Protein AF-A0A963ISF1-F1 (afdb_monomer_lite)

Structure (mmCIF, N/CA/C/O backbone):
data_AF-A0A963ISF1-F1
#
_entry.id   AF-A0A963ISF1-F1
#
loop_
_atom_site.group_PDB
_atom_site.id
_atom_site.type_symbol
_atom_site.label_atom_id
_atom_site.label_alt_id
_atom_site.label_comp_id
_atom_site.label_asym_id
_atom_site.label_entity_id
_atom_site.label_seq_id
_atom_site.pdbx_PDB_ins_code
_atom_site.Cartn_x
_atom_site.Cartn_y
_atom_site.Cartn_z
_atom_site.occupancy
_atom_site.B_iso_or_equiv
_atom_site.auth_seq_id
_atom_site.auth_comp_id
_atom_site.auth_asym_id
_atom_site.auth_atom_id
_atom_site.pdbx_PDB_model_num
ATOM 1 N N . MET A 1 1 ? -34.996 38.215 -8.933 1.00 37.19 1 MET A N 1
ATOM 2 C CA . MET A 1 1 ? -33.814 38.223 -8.050 1.00 37.19 1 MET A CA 1
ATOM 3 C C . MET A 1 1 ? -33.917 36.974 -7.181 1.00 37.19 1 MET A C 1
ATOM 5 O O . MET A 1 1 ? -34.680 36.970 -6.227 1.00 37.19 1 MET A O 1
ATOM 9 N N . HIS A 1 2 ? -33.309 35.867 -7.616 1.00 36.94 2 HIS A N 1
ATOM 10 C CA . HIS A 1 2 ? -33.290 34.616 -6.850 1.00 36.94 2 HIS A CA 1
ATOM 11 C C . HIS A 1 2 ? -32.089 34.649 -5.898 1.00 36.94 2 HIS A C 1
ATOM 13 O O . HIS A 1 2 ? -31.002 34.996 -6.357 1.00 36.94 2 HIS A O 1
ATOM 19 N N . PRO A 1 3 ? -32.256 34.336 -4.603 1.00 46.25 3 PRO A N 1
ATOM 20 C CA . PRO A 1 3 ? -31.122 34.223 -3.702 1.00 46.25 3 PRO A CA 1
ATOM 21 C C . PRO A 1 3 ? -30.369 32.921 -3.996 1.00 46.25 3 PRO A C 1
ATOM 23 O O . PRO A 1 3 ? -30.948 31.833 -3.951 1.00 46.25 3 PRO A O 1
ATOM 26 N N . ASP A 1 4 ? -29.081 33.060 -4.305 1.00 43.72 4 ASP A N 1
ATOM 27 C CA . ASP A 1 4 ? -28.124 31.964 -4.415 1.00 43.72 4 ASP A CA 1
ATOM 28 C C . ASP A 1 4 ? -28.064 31.202 -3.091 1.00 43.72 4 ASP A C 1
ATOM 30 O O . ASP A 1 4 ? -27.688 31.731 -2.042 1.00 43.72 4 ASP A O 1
ATOM 34 N N . ARG A 1 5 ? -28.456 29.930 -3.135 1.00 44.50 5 ARG A N 1
ATOM 35 C CA . ARG A 1 5 ? -28.381 29.017 -2.000 1.00 44.50 5 ARG A CA 1
ATOM 36 C C . ARG A 1 5 ? -26.968 28.439 -1.969 1.00 44.50 5 ARG A C 1
ATOM 38 O O . ARG A 1 5 ? -26.734 27.342 -2.464 1.00 44.50 5 ARG A O 1
ATOM 45 N N . GLN A 1 6 ? -26.021 29.196 -1.420 1.00 46.28 6 GLN A N 1
ATOM 46 C CA . GLN A 1 6 ? -24.685 28.686 -1.115 1.00 46.28 6 GLN A CA 1
ATOM 47 C C . GLN A 1 6 ? -24.820 27.523 -0.120 1.00 46.28 6 GLN A C 1
ATOM 49 O O . GLN A 1 6 ? -25.110 27.722 1.060 1.00 46.28 6 GLN A O 1
ATOM 54 N N . GLN A 1 7 ? -24.669 26.290 -0.609 1.00 47.78 7 GLN A N 1
ATOM 55 C CA . GLN A 1 7 ? -24.521 25.110 0.237 1.00 47.78 7 GLN A CA 1
ATOM 56 C C . GLN A 1 7 ? -23.165 25.206 0.940 1.00 47.78 7 GLN A C 1
ATOM 58 O O . GLN A 1 7 ? -22.125 24.913 0.358 1.00 47.78 7 GLN A O 1
ATOM 63 N N . LEU A 1 8 ? -23.182 25.649 2.196 1.00 50.72 8 LEU A N 1
ATOM 64 C CA . LEU A 1 8 ? -22.061 25.494 3.114 1.00 50.72 8 LEU A CA 1
ATOM 65 C C . LEU A 1 8 ? -21.817 23.991 3.294 1.00 50.72 8 LEU A C 1
ATOM 67 O O . LEU A 1 8 ? -22.597 23.308 3.958 1.00 50.72 8 LEU A O 1
ATOM 71 N N . ALA A 1 9 ? -20.763 23.468 2.669 1.00 52.59 9 ALA A N 1
ATOM 72 C CA . ALA A 1 9 ? -20.275 22.130 2.962 1.00 52.59 9 ALA A CA 1
ATOM 73 C C . ALA A 1 9 ? -19.751 22.137 4.403 1.00 52.59 9 ALA A C 1
ATOM 75 O O . ALA A 1 9 ? -18.701 22.708 4.692 1.00 52.59 9 ALA A O 1
ATOM 76 N N . VAL A 1 10 ? -20.523 21.562 5.325 1.00 63.78 10 VAL A N 1
ATOM 77 C CA . VAL A 1 10 ? -20.076 21.330 6.699 1.00 63.78 10 VAL A CA 1
ATOM 78 C C . VAL A 1 10 ? -18.973 20.279 6.628 1.00 63.78 10 VAL A C 1
ATOM 80 O O . VAL A 1 10 ? -19.234 19.133 6.267 1.00 63.78 10 VAL A O 1
ATOM 83 N N . PHE A 1 11 ? -17.737 20.686 6.908 1.00 71.94 11 PHE A N 1
ATOM 84 C CA . PHE A 1 11 ? -16.619 19.762 7.033 1.00 71.94 11 PHE A CA 1
ATOM 85 C C . PHE A 1 11 ? -16.787 18.973 8.336 1.00 71.94 11 PHE A C 1
ATOM 87 O O . PHE A 1 11 ? -16.847 19.561 9.413 1.00 71.94 11 PHE A O 1
ATOM 94 N N . ASP A 1 12 ? -16.930 17.656 8.216 1.00 80.50 12 ASP A N 1
ATOM 95 C CA . ASP A 1 12 ? -17.011 16.722 9.339 1.00 80.50 12 ASP A CA 1
ATOM 96 C C . ASP A 1 12 ? -15.603 16.176 9.601 1.00 80.50 12 ASP A C 1
ATOM 98 O O . ASP A 1 12 ? -15.096 15.372 8.818 1.00 80.50 12 ASP A O 1
ATOM 102 N N . ASP A 1 13 ? -14.964 16.669 10.662 1.00 84.94 13 ASP A N 1
ATOM 103 C CA . ASP A 1 13 ? -13.578 16.370 11.043 1.00 84.94 13 ASP A CA 1
ATOM 104 C C . ASP A 1 13 ? -13.430 15.075 11.854 1.00 84.94 13 ASP A C 1
ATOM 106 O O . ASP A 1 13 ? -12.315 14.662 12.176 1.00 84.94 13 ASP A O 1
ATOM 110 N N . ARG A 1 14 ? -14.547 14.411 12.168 1.00 93.00 14 ARG A N 1
ATOM 111 C CA . ARG A 1 14 ? -14.537 13.167 12.934 1.00 93.00 14 ARG A CA 1
ATOM 112 C C . ARG A 1 14 ? -13.821 12.048 12.167 1.00 93.00 14 ARG A C 1
ATOM 114 O O . ARG A 1 14 ? -13.993 11.936 10.945 1.00 93.00 14 ARG A O 1
ATOM 121 N N . PRO A 1 15 ? -13.110 11.146 12.870 1.00 95.62 15 PRO A N 1
ATOM 122 C CA . PRO A 1 15 ? -12.575 9.925 12.279 1.00 95.62 15 PRO A CA 1
ATOM 123 C C . PRO A 1 15 ? -13.643 9.149 11.501 1.00 95.62 15 PRO A C 1
ATOM 125 O O . PRO A 1 15 ? -14.818 9.114 11.885 1.00 95.62 15 PRO A O 1
ATOM 128 N N . PHE A 1 16 ? -13.246 8.489 10.411 1.00 97.81 16 PHE A N 1
ATOM 129 C CA . PHE A 1 16 ? -14.188 7.790 9.532 1.00 97.81 16 PHE A CA 1
ATOM 130 C C . PHE A 1 16 ? -15.024 6.739 10.279 1.00 97.81 16 PHE A C 1
ATOM 132 O O . PHE A 1 16 ? -16.225 6.625 10.034 1.00 97.81 16 PHE A O 1
ATOM 139 N N . PHE A 1 17 ? -14.431 6.046 11.258 1.00 98.31 17 PHE A N 1
ATOM 140 C CA . PHE A 1 17 ? -15.155 5.144 12.155 1.00 98.31 17 PHE A CA 1
ATOM 141 C C . PHE A 1 17 ? -16.332 5.830 12.865 1.00 98.31 17 PHE A C 1
ATOM 143 O O . PHE A 1 17 ? -17.445 5.309 12.846 1.00 98.31 17 PHE A O 1
ATOM 150 N N . GLU A 1 18 ? -16.123 7.007 13.459 1.00 97.75 18 GLU A N 1
ATOM 151 C CA . GLU A 1 18 ? -17.177 7.731 14.179 1.00 97.75 18 GLU A CA 1
ATOM 152 C C . GLU A 1 18 ? -18.289 8.202 13.240 1.00 97.75 18 GLU A C 1
ATOM 154 O O . GLU A 1 18 ? -19.475 8.171 13.585 1.00 97.75 18 GLU A O 1
ATOM 159 N N . ARG A 1 19 ? -17.917 8.610 12.023 1.00 98.25 19 ARG A N 1
ATOM 160 C CA . ARG A 1 19 ? -18.868 8.984 10.972 1.00 98.25 19 ARG A CA 1
ATOM 161 C C . ARG A 1 19 ? -19.716 7.785 10.548 1.00 98.25 19 ARG A C 1
ATOM 163 O O . ARG A 1 19 ? -20.939 7.915 10.484 1.00 98.25 19 ARG A O 1
ATOM 170 N N . ALA A 1 20 ? -19.095 6.625 10.329 1.00 98.38 20 ALA A N 1
ATOM 171 C CA . ALA A 1 20 ? -19.774 5.380 9.969 1.00 98.38 20 ALA A CA 1
ATOM 172 C C . ALA A 1 20 ? -20.678 4.867 11.100 1.00 98.38 20 ALA A C 1
ATOM 174 O O . ALA A 1 20 ? -21.823 4.495 10.852 1.00 98.38 20 ALA A O 1
ATOM 175 N N . LEU A 1 21 ? -20.211 4.922 12.352 1.00 98.25 21 LEU A N 1
ATOM 176 C CA . LEU A 1 21 ? -20.988 4.552 13.536 1.00 98.25 21 LEU A CA 1
ATOM 177 C C . LEU A 1 21 ? -22.232 5.441 13.683 1.00 98.25 21 LEU A C 1
ATOM 179 O O . LEU A 1 21 ? -23.346 4.938 13.829 1.00 98.25 21 LEU A O 1
ATOM 183 N N . ALA A 1 22 ? -22.062 6.764 13.585 1.00 97.94 22 ALA A N 1
ATOM 184 C CA . ALA A 1 22 ? -23.168 7.715 13.669 1.00 97.94 22 ALA A CA 1
ATOM 185 C C . ALA A 1 22 ? -24.162 7.552 12.509 1.00 97.94 22 ALA A C 1
ATOM 187 O O . ALA A 1 22 ? -25.372 7.645 12.718 1.00 97.94 22 ALA A O 1
ATOM 188 N N . PHE A 1 23 ? -23.668 7.305 11.292 1.00 98.38 23 PHE A N 1
ATOM 189 C CA . PHE A 1 23 ? -24.509 7.010 10.134 1.00 98.38 23 PHE A CA 1
ATOM 190 C C . PHE A 1 23 ? -25.304 5.716 10.344 1.00 98.38 23 PHE A C 1
ATOM 192 O O . PHE A 1 23 ? -26.520 5.710 10.159 1.00 98.38 23 PHE A O 1
ATOM 199 N N . GLY A 1 24 ? -24.640 4.644 10.780 1.00 98.38 24 GLY A N 1
ATOM 200 C CA . GLY A 1 24 ? -25.260 3.344 11.006 1.00 98.38 24 GLY A CA 1
ATOM 201 C C . GLY A 1 24 ? -26.344 3.376 12.081 1.00 98.38 24 GLY A C 1
ATOM 202 O O . GLY A 1 24 ? -27.411 2.802 11.876 1.00 98.38 24 GLY A O 1
ATOM 203 N N . ALA A 1 25 ? -26.115 4.103 13.178 1.00 98.12 25 ALA A N 1
ATOM 204 C CA . ALA A 1 25 ? -27.109 4.293 14.232 1.00 98.12 25 ALA A CA 1
ATOM 205 C C . ALA A 1 25 ? -2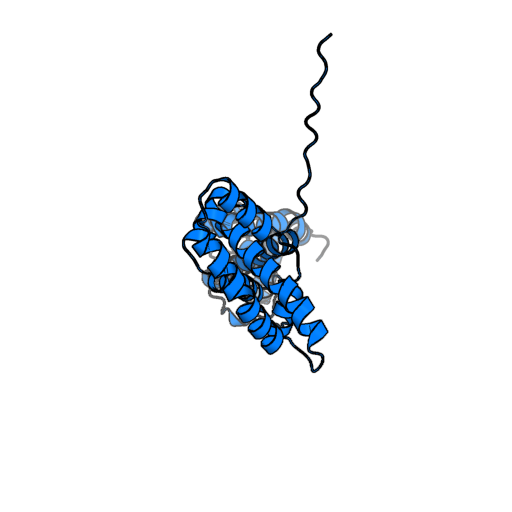8.328 5.096 13.741 1.00 98.12 25 ALA A C 1
ATOM 207 O O . ALA A 1 25 ? -29.468 4.683 13.935 1.00 98.12 25 ALA A O 1
ATOM 208 N N . ARG A 1 26 ? -28.104 6.225 13.050 1.00 97.94 26 ARG A N 1
ATOM 209 C CA . ARG A 1 26 ? -29.190 7.092 12.548 1.00 97.94 26 ARG A CA 1
ATOM 210 C C . ARG A 1 26 ? -30.077 6.409 11.508 1.00 97.94 26 ARG A C 1
ATOM 212 O O . ARG A 1 26 ? -31.265 6.702 11.455 1.00 97.94 26 ARG A O 1
ATOM 219 N N . ASN A 1 27 ? -29.502 5.535 10.684 1.00 98.12 27 ASN A N 1
ATOM 220 C CA . ASN A 1 27 ? -30.218 4.839 9.613 1.00 98.12 27 ASN A CA 1
ATOM 221 C C . ASN A 1 27 ? -30.712 3.439 10.023 1.00 98.12 27 ASN A C 1
ATOM 223 O O . ASN A 1 27 ? -31.211 2.705 9.176 1.00 98.12 27 ASN A O 1
ATOM 227 N N . GLY A 1 28 ? -30.566 3.044 11.295 1.00 97.62 28 GLY A N 1
ATOM 228 C CA . GLY A 1 28 ? -31.030 1.740 11.787 1.00 97.62 28 GLY A CA 1
ATOM 229 C C . GLY A 1 28 ? -30.258 0.533 11.238 1.00 97.62 28 GLY A C 1
ATOM 230 O O . GLY A 1 28 ? -30.753 -0.588 11.298 1.00 97.62 28 GLY A O 1
ATOM 231 N N . ILE A 1 29 ? -29.053 0.744 10.699 1.00 98.50 29 ILE A N 1
ATOM 232 C CA . ILE A 1 29 ? -28.164 -0.335 10.234 1.00 98.50 29 ILE A CA 1
ATOM 233 C C . ILE A 1 29 ? -27.518 -1.037 11.435 1.00 98.50 29 ILE A C 1
ATOM 235 O O . ILE A 1 29 ? -27.331 -2.253 11.422 1.00 98.50 29 ILE A O 1
ATOM 239 N N . LEU A 1 30 ? -27.180 -0.266 12.473 1.00 98.38 30 LEU A N 1
ATOM 240 C CA . LEU A 1 30 ? -26.609 -0.765 13.721 1.00 98.38 30 LEU A CA 1
ATOM 241 C C . LEU A 1 30 ? -27.688 -0.768 14.804 1.00 98.38 30 LEU A C 1
ATOM 243 O O . LEU A 1 30 ? -28.235 0.286 15.126 1.00 98.38 30 LEU A O 1
ATOM 247 N N . SER A 1 31 ? -27.977 -1.944 15.364 1.00 98.00 31 SER A N 1
ATOM 248 C CA . SER A 1 31 ? -28.869 -2.067 16.519 1.00 98.00 31 SER A CA 1
ATOM 249 C C . SER A 1 31 ? -28.197 -1.565 17.802 1.00 98.00 31 SER A C 1
ATOM 251 O O . SER A 1 31 ? -26.971 -1.415 17.861 1.00 98.00 31 SER A O 1
ATOM 253 N N . GLU A 1 32 ? -28.986 -1.340 18.854 1.00 97.44 32 GLU A N 1
ATOM 254 C CA . GLU A 1 32 ? -28.459 -0.951 20.167 1.00 97.44 32 GLU A CA 1
ATOM 255 C C . GLU A 1 32 ? -27.504 -2.012 20.731 1.00 97.44 32 GLU A C 1
ATOM 257 O O . GLU A 1 32 ? -26.436 -1.673 21.239 1.00 97.44 32 GLU A O 1
ATOM 262 N N . GLU A 1 33 ? -27.818 -3.299 20.553 1.00 97.56 33 GLU A N 1
ATOM 263 C CA . GLU A 1 33 ? -26.956 -4.412 20.966 1.00 97.56 33 GLU A CA 1
ATOM 264 C C . GLU A 1 33 ? -25.623 -4.391 20.214 1.00 97.56 33 GLU A C 1
ATOM 266 O O . GLU A 1 33 ? -24.564 -4.658 20.788 1.00 97.56 33 GLU A O 1
ATOM 271 N N . ARG A 1 34 ? -25.649 -4.035 18.923 1.00 97.56 34 ARG A N 1
ATOM 272 C CA . ARG A 1 34 ? -24.430 -3.914 18.122 1.00 97.56 34 ARG A CA 1
ATOM 273 C C . ARG A 1 34 ? -23.552 -2.776 18.636 1.00 97.56 34 ARG A C 1
ATOM 275 O O . ARG A 1 34 ? -22.353 -2.983 18.822 1.00 97.56 34 ARG A O 1
ATOM 282 N N . ILE A 1 35 ? -24.136 -1.613 18.918 1.00 98.00 35 ILE A N 1
ATOM 283 C CA . ILE A 1 35 ? -23.417 -0.458 19.477 1.00 98.00 35 ILE A CA 1
ATOM 284 C C . ILE A 1 35 ? -22.837 -0.795 20.859 1.00 98.00 35 ILE A C 1
ATOM 286 O O . ILE A 1 35 ? -21.669 -0.497 21.116 1.00 98.00 35 ILE A O 1
ATOM 290 N N . ALA A 1 36 ? -23.602 -1.476 21.716 1.00 97.88 36 ALA A N 1
ATOM 291 C CA . ALA A 1 36 ? -23.129 -1.941 23.018 1.00 97.88 36 ALA A CA 1
ATOM 292 C C . ALA A 1 36 ? -21.927 -2.891 22.885 1.00 97.88 36 ALA A C 1
ATOM 294 O O . ALA A 1 36 ? -20.920 -2.703 23.565 1.00 97.88 36 ALA A O 1
ATOM 295 N N . SER A 1 37 ? -21.970 -3.840 21.942 1.00 97.62 37 SER A N 1
ATOM 296 C CA . SER A 1 37 ? -20.844 -4.757 21.708 1.00 97.62 37 SER A CA 1
ATOM 297 C C . SER A 1 37 ? -19.559 -4.034 21.278 1.00 97.62 37 SER A C 1
ATOM 299 O O . SER A 1 37 ? -18.465 -4.406 21.697 1.00 97.62 37 SER A O 1
ATOM 301 N N . ILE A 1 38 ? -19.677 -2.958 20.489 1.00 97.25 38 ILE A N 1
ATOM 302 C CA . ILE A 1 38 ? -18.535 -2.122 20.092 1.00 97.25 38 ILE A CA 1
ATOM 303 C C . ILE A 1 38 ? -17.952 -1.407 21.321 1.00 97.25 38 ILE A C 1
ATOM 305 O O . ILE A 1 38 ? -16.732 -1.375 21.493 1.00 97.25 38 ILE A O 1
ATOM 309 N N . ALA A 1 39 ? -18.809 -0.873 22.197 1.00 96.75 39 ALA A N 1
ATOM 310 C CA . ALA A 1 39 ? -18.384 -0.207 23.427 1.00 96.75 39 ALA A CA 1
ATOM 311 C C . ALA A 1 39 ? -17.678 -1.165 24.408 1.00 96.75 39 ALA A C 1
ATOM 313 O O . ALA A 1 39 ? -16.709 -0.768 25.054 1.00 96.75 39 ALA A O 1
ATOM 314 N N . GLU A 1 40 ? -18.110 -2.427 24.489 1.00 96.94 40 GLU A N 1
ATOM 315 C CA . GLU A 1 40 ? -17.465 -3.461 25.313 1.00 96.94 40 GLU A CA 1
ATOM 316 C C . GLU A 1 40 ? -16.107 -3.924 24.762 1.00 96.94 40 GLU A C 1
ATOM 318 O O . GLU A 1 40 ? -15.209 -4.294 25.524 1.00 96.94 40 GLU A O 1
ATOM 323 N N . ASP A 1 41 ? -15.939 -3.915 23.440 1.00 96.81 41 ASP A N 1
ATOM 324 C CA . ASP A 1 41 ? -14.696 -4.319 22.782 1.00 96.81 41 ASP A CA 1
ATOM 325 C C . ASP A 1 41 ? -13.618 -3.229 22.814 1.00 96.81 41 ASP A C 1
ATOM 327 O O . ASP A 1 41 ? -12.426 -3.550 22.849 1.00 96.81 41 ASP A O 1
ATOM 331 N N . GLY A 1 42 ? -14.017 -1.954 22.858 1.00 95.25 42 GLY A N 1
ATOM 332 C CA . GLY A 1 42 ? -13.112 -0.801 22.902 1.00 95.25 42 GLY A CA 1
ATOM 333 C C . GLY A 1 42 ? -12.000 -0.927 23.953 1.00 95.25 42 GLY A C 1
ATOM 334 O O . GLY A 1 42 ? -10.822 -0.945 23.583 1.00 95.25 42 GLY A O 1
ATOM 335 N N . PRO A 1 43 ? -12.333 -1.094 25.250 1.00 96.44 43 PRO A N 1
ATOM 336 C CA . PRO A 1 43 ? -11.339 -1.243 26.310 1.00 96.44 43 PRO A CA 1
ATOM 337 C C . PRO A 1 43 ? -10.398 -2.437 26.110 1.00 96.44 43 PRO A C 1
ATOM 339 O O . PRO A 1 43 ? -9.203 -2.322 26.380 1.00 96.44 43 PRO A O 1
ATOM 342 N N . LYS A 1 44 ? -10.902 -3.572 25.600 1.00 96.44 44 LYS A N 1
ATOM 343 C CA . LYS A 1 44 ? -10.079 -4.769 25.347 1.00 96.44 44 LYS A CA 1
ATOM 344 C C . LYS A 1 44 ? -9.007 -4.474 24.302 1.00 96.44 44 LYS A C 1
ATOM 346 O O . LYS A 1 44 ? -7.836 -4.779 24.514 1.00 96.44 44 LYS A O 1
ATOM 351 N N . GLY A 1 45 ? -9.402 -3.847 23.195 1.00 96.19 45 GLY A N 1
ATOM 352 C CA . GLY A 1 45 ? -8.477 -3.480 22.127 1.00 96.19 45 GLY A CA 1
ATOM 353 C C . GLY A 1 45 ? -7.463 -2.421 22.567 1.00 96.19 45 GLY A C 1
ATOM 354 O O . GLY A 1 45 ? -6.284 -2.532 22.239 1.00 96.19 45 GLY A O 1
ATOM 355 N N . MET A 1 46 ? -7.883 -1.444 23.378 1.00 97.38 46 MET A N 1
ATOM 356 C CA . MET A 1 46 ? -6.976 -0.444 23.955 1.00 97.38 46 MET A CA 1
ATOM 357 C C . MET A 1 46 ? -5.899 -1.086 24.837 1.00 97.38 46 MET A C 1
ATOM 359 O O . MET A 1 46 ? -4.728 -0.740 24.709 1.00 97.38 46 MET A O 1
ATOM 363 N N . VAL A 1 47 ? -6.263 -2.048 25.692 1.00 95.81 47 VAL A N 1
ATOM 364 C CA . VAL A 1 47 ? -5.288 -2.771 26.527 1.00 95.81 47 VAL A CA 1
ATOM 365 C C . VAL A 1 47 ? -4.313 -3.575 25.665 1.00 95.81 47 VAL A C 1
ATOM 367 O O . VAL A 1 47 ? -3.112 -3.494 25.897 1.00 95.81 47 VAL A O 1
ATOM 370 N N . GLN A 1 48 ? -4.793 -4.278 24.635 1.00 95.88 48 GLN A N 1
ATOM 371 C CA . GLN A 1 48 ? -3.933 -5.045 23.720 1.00 95.88 48 GLN A CA 1
ATOM 372 C C . GLN A 1 48 ? -2.917 -4.155 22.985 1.00 95.88 48 GLN A C 1
ATOM 374 O O . GLN A 1 48 ? -1.742 -4.500 22.875 1.00 95.88 48 GLN A O 1
ATOM 379 N N . ILE A 1 49 ? -3.353 -2.991 22.498 1.00 97.19 49 ILE A N 1
ATOM 380 C CA . ILE A 1 49 ? -2.482 -2.026 21.813 1.00 97.19 49 ILE A CA 1
ATOM 381 C C . ILE A 1 49 ? -1.485 -1.403 22.796 1.00 97.19 49 ILE A C 1
ATOM 383 O O . ILE A 1 49 ? -0.299 -1.292 22.479 1.00 97.19 49 ILE A O 1
ATOM 387 N N . ALA A 1 50 ? -1.942 -1.031 23.994 1.00 96.56 50 ALA A N 1
ATOM 388 C CA . ALA A 1 50 ? -1.085 -0.487 25.041 1.00 96.56 50 ALA A CA 1
ATOM 389 C C . ALA A 1 50 ? -0.049 -1.511 25.522 1.00 96.56 50 ALA A C 1
ATOM 391 O O . ALA A 1 50 ? 1.079 -1.133 25.797 1.00 96.56 50 ALA A O 1
ATOM 392 N N . GLU A 1 51 ? -0.380 -2.798 25.591 1.00 94.56 51 GLU A N 1
ATOM 393 C CA . GLU A 1 51 ? 0.583 -3.855 25.912 1.00 94.56 51 GLU A CA 1
ATOM 394 C C . GLU A 1 51 ? 1.608 -4.043 24.785 1.00 94.56 51 GLU A C 1
ATOM 396 O O . GLU A 1 51 ? 2.803 -4.201 25.038 1.00 94.56 51 GLU A O 1
ATOM 401 N N . TYR A 1 52 ? 1.165 -3.959 23.527 1.00 94.88 52 TYR A N 1
ATOM 402 C CA . TYR A 1 52 ? 2.048 -4.117 22.376 1.00 94.88 52 TYR A CA 1
ATOM 403 C C . TYR A 1 52 ? 3.060 -2.968 22.243 1.00 94.88 52 TYR A C 1
ATOM 405 O O . TYR A 1 52 ? 4.256 -3.225 22.078 1.00 94.88 52 TYR A O 1
ATOM 413 N N . PHE A 1 53 ? 2.620 -1.708 22.320 1.00 93.56 53 PHE A N 1
ATOM 414 C CA . PHE A 1 53 ? 3.483 -0.529 22.126 1.00 93.56 53 PHE A CA 1
ATOM 415 C C . PHE A 1 53 ? 4.020 0.090 23.416 1.00 93.56 53 PHE A C 1
ATOM 417 O O . PHE A 1 53 ? 4.965 0.875 23.362 1.00 93.56 53 PHE A O 1
ATOM 424 N N . GLY A 1 54 ? 3.410 -0.222 24.554 1.00 87.50 54 GLY A N 1
ATOM 425 C CA . GLY A 1 54 ? 3.524 0.592 25.751 1.00 87.50 54 GLY A CA 1
ATOM 426 C C . GLY A 1 54 ? 4.890 0.603 26.412 1.00 87.50 54 GLY A C 1
ATOM 427 O O . GLY A 1 54 ? 5.752 -0.257 26.235 1.00 87.50 54 GLY A O 1
ATOM 428 N N . THR A 1 55 ? 5.036 1.622 27.243 1.00 90.69 55 THR A N 1
ATOM 429 C CA . THR A 1 55 ? 6.149 1.816 28.169 1.00 90.69 55 THR A CA 1
ATOM 430 C C . THR A 1 55 ? 5.706 1.529 29.609 1.00 90.69 55 THR A C 1
ATOM 432 O O . THR A 1 55 ? 4.582 1.100 29.858 1.00 90.69 55 THR A O 1
ATOM 435 N N . GLN A 1 56 ? 6.547 1.845 30.593 1.00 90.62 56 GLN A N 1
ATOM 436 C CA . GLN A 1 56 ? 6.161 1.828 32.010 1.00 90.62 56 GLN A CA 1
ATOM 437 C C . GLN A 1 56 ? 5.045 2.833 32.380 1.00 90.62 56 GLN A C 1
ATOM 439 O O . GLN A 1 56 ? 4.482 2.752 33.471 1.00 90.62 56 GLN A O 1
ATOM 444 N N . TYR A 1 57 ? 4.711 3.790 31.505 1.00 92.06 57 TYR A N 1
ATOM 445 C CA . TYR A 1 57 ? 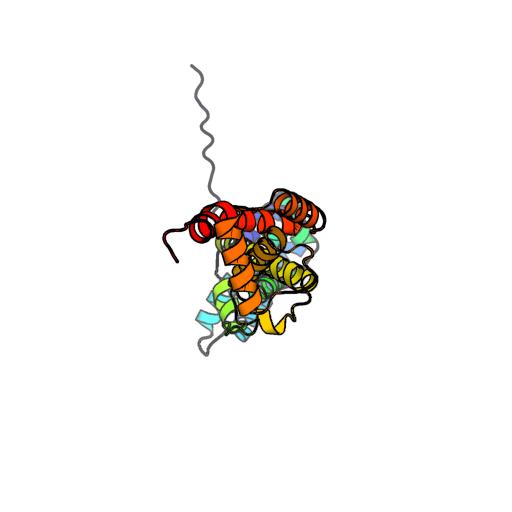3.738 4.847 31.792 1.00 92.06 57 TYR A CA 1
ATOM 446 C C . TYR A 1 57 ? 2.331 4.475 31.307 1.00 92.06 57 TYR A C 1
ATOM 448 O O . TYR A 1 57 ? 1.953 4.751 30.171 1.00 92.06 57 TYR A O 1
ATOM 456 N N . LEU A 1 58 ? 1.523 3.888 32.197 1.00 90.25 58 LEU A N 1
ATOM 457 C CA . LEU A 1 58 ? 0.201 3.346 31.855 1.00 90.25 58 LEU A CA 1
ATOM 458 C C . LEU A 1 58 ? -0.752 4.373 31.222 1.00 90.25 58 LEU A C 1
ATOM 460 O O . LEU A 1 58 ? -1.361 4.088 30.197 1.00 90.25 58 LEU A O 1
ATOM 464 N N . ARG A 1 59 ? -0.899 5.561 31.822 1.00 93.06 59 ARG A N 1
ATOM 465 C CA . ARG A 1 59 ? -1.872 6.555 31.344 1.00 93.06 59 ARG A CA 1
ATOM 466 C C . ARG A 1 59 ? -1.568 7.040 29.915 1.00 93.06 59 ARG A C 1
ATOM 468 O O . ARG A 1 59 ? -2.465 6.912 29.087 1.00 93.06 59 ARG A O 1
ATOM 475 N N . PRO A 1 60 ? -0.344 7.506 29.594 1.00 94.44 60 PRO A N 1
ATOM 476 C CA . PRO A 1 60 ? 0.024 7.831 28.216 1.00 94.44 60 PRO A CA 1
ATOM 477 C C . PRO A 1 60 ? -0.220 6.679 27.235 1.00 94.44 60 PRO A C 1
ATOM 479 O O . PRO A 1 60 ? -0.810 6.901 26.184 1.00 94.44 60 PRO A O 1
ATOM 482 N N . ASN A 1 61 ? 0.147 5.443 27.603 1.00 94.19 61 ASN A N 1
ATOM 483 C CA . ASN A 1 61 ? -0.055 4.288 26.724 1.00 94.19 61 ASN A CA 1
ATOM 484 C C . ASN A 1 61 ? -1.541 4.064 26.391 1.00 94.19 61 ASN A C 1
ATOM 486 O O . ASN A 1 61 ? -1.866 3.716 25.262 1.00 94.19 61 ASN A O 1
ATOM 490 N N . ILE A 1 62 ? -2.443 4.237 27.364 1.00 95.50 62 ILE A N 1
ATOM 491 C CA . ILE A 1 62 ? -3.888 4.044 27.167 1.00 95.50 62 ILE A CA 1
ATOM 492 C C . ILE A 1 62 ? -4.500 5.180 26.340 1.00 95.50 62 ILE A C 1
ATOM 494 O O . ILE A 1 62 ? -5.344 4.914 25.483 1.00 95.50 62 ILE A O 1
ATOM 498 N N . ASP A 1 63 ? -4.080 6.427 26.572 1.00 95.69 63 ASP A N 1
ATOM 499 C CA . ASP A 1 63 ? -4.540 7.576 25.784 1.00 95.69 63 ASP A CA 1
ATOM 500 C C . ASP A 1 63 ? -4.136 7.434 24.309 1.00 95.69 63 ASP A C 1
ATOM 502 O O . ASP A 1 63 ? -4.969 7.623 23.424 1.00 95.69 63 ASP A O 1
ATOM 506 N N . GLU A 1 64 ? -2.902 7.008 24.044 1.00 96.62 64 GLU A N 1
ATOM 507 C CA . GLU A 1 64 ? -2.425 6.755 22.684 1.00 96.62 64 GLU A CA 1
ATOM 508 C C . GLU A 1 64 ? -3.085 5.509 22.073 1.00 96.62 64 GLU A C 1
ATOM 510 O O . GLU A 1 64 ? -3.498 5.520 20.917 1.00 96.62 64 GLU A O 1
ATOM 515 N N . ALA A 1 65 ? -3.283 4.438 22.850 1.00 98.00 65 ALA A N 1
ATOM 516 C CA . ALA A 1 65 ? -3.984 3.245 22.375 1.00 98.00 65 ALA A CA 1
ATOM 517 C C . ALA A 1 65 ? -5.432 3.533 21.947 1.00 98.00 65 ALA A C 1
ATOM 519 O O . ALA A 1 65 ? -5.915 2.921 20.990 1.00 98.00 65 ALA A O 1
ATOM 520 N N . ARG A 1 66 ? -6.113 4.478 22.615 1.00 97.38 66 ARG A N 1
ATOM 521 C CA . ARG A 1 66 ? -7.439 4.973 22.209 1.00 97.38 66 ARG A CA 1
ATOM 522 C C . ARG A 1 66 ? -7.397 5.612 20.823 1.00 97.38 66 ARG A C 1
ATOM 524 O O . ARG A 1 66 ? -8.281 5.361 20.012 1.00 97.38 66 ARG A O 1
ATOM 531 N N . GLU A 1 67 ? -6.387 6.426 20.546 1.00 97.56 67 GLU A N 1
ATOM 532 C CA . GLU A 1 67 ? -6.225 7.064 19.239 1.00 97.56 67 GLU A CA 1
ATOM 533 C C . GLU A 1 67 ? -5.907 6.026 18.156 1.00 97.56 67 GLU A C 1
ATOM 535 O O . GLU A 1 67 ? -6.593 5.943 17.137 1.00 97.56 67 GLU A O 1
ATOM 540 N N . ARG A 1 68 ? -4.938 5.145 18.426 1.00 98.06 68 ARG A N 1
ATOM 541 C CA . ARG A 1 68 ? -4.521 4.084 17.502 1.00 98.06 68 ARG A CA 1
ATOM 542 C C . ARG A 1 68 ? -5.680 3.180 17.098 1.00 98.06 68 ARG A C 1
ATOM 544 O O . ARG A 1 68 ? -5.821 2.883 15.917 1.00 98.06 68 ARG A O 1
ATOM 551 N N . ILE A 1 69 ? -6.516 2.736 18.042 1.00 98.31 69 ILE A N 1
ATOM 552 C CA . ILE A 1 69 ? -7.618 1.825 17.702 1.00 98.31 69 ILE A CA 1
ATOM 553 C C . ILE A 1 69 ? -8.658 2.491 16.799 1.00 98.31 69 ILE A C 1
ATOM 555 O O . ILE A 1 69 ? -9.130 1.865 15.852 1.00 98.31 69 ILE A O 1
ATOM 559 N N . VAL A 1 70 ? -8.971 3.767 17.040 1.00 98.12 70 VAL A N 1
ATOM 560 C CA . VAL A 1 70 ? -9.893 4.536 16.194 1.00 98.12 70 VAL A CA 1
ATOM 561 C C . VAL A 1 70 ? -9.301 4.738 14.800 1.00 98.12 70 VAL A C 1
ATOM 563 O O . VAL A 1 70 ? -10.014 4.553 13.811 1.00 98.12 70 VAL A O 1
ATOM 566 N N . ASN A 1 71 ? -8.005 5.039 14.704 1.00 98.38 71 ASN A N 1
ATOM 567 C CA . ASN A 1 71 ? -7.313 5.215 13.427 1.00 98.38 71 ASN A CA 1
ATOM 568 C C . ASN A 1 71 ? -7.238 3.913 12.624 1.00 98.38 71 ASN A C 1
ATOM 570 O O . ASN A 1 71 ? -7.542 3.919 11.436 1.00 98.38 71 ASN A O 1
ATOM 574 N N . LEU A 1 72 ? -6.913 2.784 13.259 1.00 98.69 72 LEU A N 1
ATOM 575 C CA . LEU A 1 72 ? -6.850 1.477 12.596 1.00 98.69 72 LEU A CA 1
ATOM 576 C C . LEU A 1 72 ? -8.218 1.029 12.067 1.00 98.69 72 LEU A C 1
ATOM 578 O O . LEU A 1 72 ? -8.324 0.567 10.932 1.00 98.69 72 LEU A O 1
ATOM 582 N N . VAL A 1 73 ? -9.275 1.197 12.865 1.00 98.75 73 VAL A N 1
ATOM 583 C CA . VAL A 1 73 ? -10.645 0.884 12.433 1.00 98.75 73 VAL A CA 1
ATOM 584 C C . VAL A 1 73 ? -11.086 1.829 11.315 1.00 98.75 73 VAL A C 1
ATOM 586 O O . VAL A 1 73 ? -11.680 1.373 10.340 1.00 98.75 73 VAL A O 1
ATOM 589 N N . SER A 1 74 ? -10.771 3.124 11.422 1.00 98.62 74 SER A N 1
ATOM 590 C CA . SER A 1 74 ? -11.078 4.117 10.384 1.00 98.62 74 SER A CA 1
ATOM 591 C C . SER A 1 74 ? -10.371 3.795 9.071 1.00 98.62 74 SER A C 1
ATOM 593 O O . SER A 1 74 ? -11.031 3.772 8.038 1.00 98.62 74 SER A O 1
ATOM 595 N N . LEU A 1 75 ? -9.072 3.481 9.122 1.00 98.69 75 LEU A N 1
ATOM 596 C CA . LEU A 1 75 ? -8.273 3.070 7.969 1.00 98.69 75 LEU A CA 1
ATOM 597 C C . LEU A 1 75 ? -8.925 1.886 7.254 1.00 98.69 75 LEU A C 1
ATOM 599 O O . LEU A 1 75 ? -9.224 1.968 6.067 1.00 98.69 75 LEU A O 1
ATOM 603 N N . TYR A 1 76 ? -9.200 0.808 7.989 1.00 98.75 76 TYR A N 1
ATOM 604 C CA . TYR A 1 76 ? -9.778 -0.395 7.400 1.00 98.75 76 TYR A CA 1
ATOM 605 C C . TYR A 1 76 ? -11.159 -0.144 6.792 1.00 98.75 76 TYR A C 1
ATOM 607 O O . TYR A 1 76 ? -11.427 -0.563 5.666 1.00 98.75 76 TYR A O 1
ATOM 615 N N . LEU A 1 77 ? -12.044 0.543 7.520 1.00 98.69 77 LEU A N 1
ATOM 616 C CA . LEU A 1 77 ? -13.391 0.839 7.038 1.00 98.69 77 LEU A CA 1
ATOM 617 C C . LEU A 1 77 ? -13.363 1.728 5.801 1.00 98.69 77 LEU A C 1
ATOM 619 O O . LEU A 1 77 ? -14.087 1.458 4.848 1.00 98.69 77 LEU A O 1
ATOM 623 N N . GLU A 1 78 ? -12.559 2.786 5.804 1.00 98.25 78 GLU A N 1
ATOM 624 C CA . GLU A 1 78 ? -12.541 3.739 4.700 1.00 98.25 78 GLU A CA 1
ATOM 625 C C . GLU A 1 78 ? -11.929 3.122 3.438 1.00 98.25 78 GLU A C 1
ATOM 627 O O . GLU A 1 78 ? -12.488 3.293 2.355 1.00 98.25 78 GLU A O 1
ATOM 632 N N . GLU A 1 79 ? -10.853 2.340 3.568 1.00 98.06 79 GLU A N 1
ATOM 633 C CA . GLU A 1 79 ? -10.247 1.631 2.436 1.00 98.06 79 GLU A CA 1
ATOM 634 C C . GLU A 1 79 ? -11.161 0.540 1.870 1.00 98.06 79 GLU A C 1
ATOM 636 O O . GLU A 1 79 ? -11.390 0.489 0.663 1.00 98.06 79 GLU A O 1
ATOM 641 N N . SER A 1 80 ? -11.743 -0.307 2.725 1.00 97.75 80 SER A N 1
ATOM 642 C CA . SER A 1 80 ? -12.596 -1.417 2.269 1.00 97.75 80 SER A CA 1
ATOM 643 C C . SER A 1 80 ? -13.945 -0.963 1.700 1.00 97.75 80 SER A C 1
ATOM 645 O O . SER A 1 80 ? -14.503 -1.628 0.826 1.00 97.75 80 SER A O 1
ATOM 647 N N . SER A 1 81 ? -14.476 0.173 2.162 1.00 97.94 81 SER A N 1
ATOM 648 C CA . SER A 1 81 ? -15.741 0.735 1.667 1.00 97.94 81 SER A CA 1
ATOM 649 C C . SER A 1 81 ? -15.574 1.703 0.494 1.00 97.94 81 SER A C 1
ATOM 651 O O . SER A 1 81 ? -16.568 2.039 -0.156 1.00 97.94 81 SER A O 1
ATOM 653 N N . GLY A 1 82 ? -14.352 2.172 0.219 1.00 96.50 82 GLY A N 1
ATOM 654 C CA . GLY A 1 82 ? -14.110 3.282 -0.705 1.00 96.50 82 GLY A CA 1
ATOM 655 C C . GLY A 1 82 ? -14.681 4.613 -0.198 1.00 96.50 82 GLY A C 1
ATOM 656 O O . GLY A 1 82 ? -15.142 5.427 -0.995 1.00 96.50 82 GLY A O 1
ATOM 657 N N . GLY A 1 83 ? -14.710 4.815 1.124 1.00 96.38 83 GLY A N 1
ATOM 658 C CA . GLY A 1 83 ? -15.274 6.005 1.772 1.00 96.38 83 GLY A CA 1
ATOM 659 C C . GLY A 1 83 ? -16.806 6.036 1.881 1.00 96.38 83 GLY A C 1
ATOM 660 O O . GLY A 1 83 ? -17.373 7.053 2.286 1.00 96.38 83 GLY A O 1
ATOM 661 N N . ASP A 1 84 ? -17.487 4.942 1.542 1.00 98.31 84 ASP A N 1
ATOM 662 C CA . ASP A 1 84 ? -18.944 4.818 1.600 1.00 98.31 84 ASP A CA 1
ATOM 663 C C . ASP A 1 84 ? -19.420 4.504 3.033 1.00 98.31 84 ASP A C 1
ATOM 665 O O . ASP A 1 84 ? -19.158 3.429 3.580 1.00 98.31 84 ASP A O 1
ATOM 669 N N . LEU A 1 85 ? -20.141 5.449 3.649 1.00 98.44 85 LEU A N 1
ATOM 670 C CA . LEU A 1 85 ? -20.619 5.325 5.031 1.00 98.44 85 LEU A CA 1
ATOM 671 C C . LEU A 1 85 ? -21.654 4.212 5.223 1.00 98.44 85 LEU A C 1
ATOM 673 O O . LEU A 1 85 ? -21.724 3.641 6.312 1.00 98.44 85 LEU A O 1
ATOM 677 N N . GLU A 1 86 ? -22.451 3.895 4.203 1.00 98.50 86 GLU A N 1
ATOM 678 C CA . GLU A 1 86 ? -23.445 2.830 4.295 1.00 98.50 86 GLU A CA 1
ATOM 679 C C . GLU A 1 86 ? -22.756 1.468 4.294 1.00 98.50 86 GLU A C 1
ATOM 681 O O . GLU A 1 86 ? -23.004 0.655 5.187 1.00 98.50 86 GLU A O 1
ATOM 686 N N . LYS A 1 87 ? -21.816 1.248 3.367 1.00 98.69 87 LYS A N 1
ATOM 687 C CA . LYS A 1 87 ? -21.002 0.021 3.344 1.00 98.69 87 LYS A CA 1
ATOM 688 C C . LYS A 1 87 ? -20.165 -0.130 4.609 1.00 98.69 87 LYS A C 1
ATOM 690 O O . LYS A 1 87 ? -20.078 -1.224 5.160 1.00 98.69 87 LYS A O 1
ATOM 695 N N . ALA A 1 88 ? -19.585 0.960 5.109 1.00 98.75 88 ALA A N 1
ATOM 696 C CA . ALA A 1 88 ? -18.832 0.945 6.358 1.00 98.75 88 ALA A CA 1
ATOM 697 C C . ALA A 1 88 ? -19.723 0.591 7.563 1.00 98.75 88 ALA A C 1
ATOM 699 O O . ALA A 1 88 ? -19.332 -0.215 8.407 1.00 98.75 88 ALA A O 1
ATOM 700 N N . ALA A 1 89 ? -20.944 1.132 7.630 1.00 98.75 89 ALA A N 1
ATOM 701 C CA . ALA A 1 89 ? -21.914 0.770 8.662 1.00 98.75 89 ALA A CA 1
ATOM 702 C C . ALA A 1 89 ? -22.365 -0.699 8.554 1.00 98.75 89 ALA A C 1
ATOM 704 O O . ALA A 1 89 ? -22.502 -1.368 9.577 1.00 98.75 89 ALA A O 1
ATOM 705 N N . GLN A 1 90 ? -22.548 -1.223 7.337 1.00 98.69 90 GLN A N 1
ATOM 706 C CA . GLN A 1 90 ? -22.819 -2.648 7.107 1.00 98.69 90 GLN A CA 1
ATOM 707 C C . GLN A 1 90 ? -21.640 -3.519 7.570 1.00 98.69 90 GLN A C 1
ATOM 709 O O . GLN A 1 90 ? -21.848 -4.502 8.274 1.00 98.69 90 GLN A O 1
ATOM 714 N N . SER A 1 91 ? -20.399 -3.109 7.292 1.00 98.50 91 SER A N 1
ATOM 715 C CA . SER A 1 91 ? -19.199 -3.789 7.798 1.00 98.50 91 SER A CA 1
ATOM 716 C C . SER A 1 91 ? -19.168 -3.821 9.330 1.00 98.50 91 SER A C 1
ATOM 718 O O . SER A 1 91 ? -18.949 -4.875 9.923 1.00 98.50 91 SER A O 1
ATOM 720 N N . LEU A 1 92 ? -19.473 -2.700 9.997 1.00 98.56 92 LEU A N 1
ATOM 721 C CA . LEU A 1 92 ? -19.576 -2.633 11.463 1.00 98.56 92 LEU A CA 1
ATOM 722 C C . LEU A 1 92 ? -20.691 -3.523 12.035 1.00 98.56 92 LEU A C 1
ATOM 724 O O . LEU A 1 92 ? -20.559 -4.026 13.155 1.00 98.56 92 LEU A O 1
ATOM 728 N N . ARG A 1 93 ? -21.787 -3.715 11.292 1.00 98.44 93 ARG A N 1
ATOM 729 C CA . ARG A 1 93 ? -22.874 -4.634 11.655 1.00 98.44 93 ARG A CA 1
ATOM 730 C C . ARG A 1 93 ? -22.409 -6.087 11.576 1.00 98.44 93 ARG A C 1
ATOM 732 O O . ARG A 1 93 ? -22.688 -6.852 12.496 1.00 98.44 93 ARG A O 1
ATOM 739 N N . ASP A 1 94 ? -21.690 -6.431 10.510 1.00 98.00 94 ASP A N 1
ATOM 740 C CA . ASP A 1 94 ? -21.383 -7.816 10.143 1.00 98.00 94 ASP A CA 1
ATOM 741 C C . ASP A 1 94 ? -20.057 -8.334 10.751 1.00 98.00 94 ASP A C 1
ATOM 743 O O . ASP A 1 94 ? -19.883 -9.541 10.916 1.00 98.00 94 ASP A O 1
ATOM 747 N N . GLY A 1 95 ? -19.132 -7.446 11.138 1.00 97.19 95 GLY A N 1
ATOM 748 C CA . GLY A 1 95 ? -17.836 -7.780 11.754 1.00 97.19 95 GLY A CA 1
ATOM 749 C C . GLY A 1 95 ? -17.619 -7.130 13.125 1.00 97.19 95 GLY A C 1
ATOM 750 O O . GLY A 1 95 ? -18.318 -6.190 13.487 1.00 97.19 95 GLY A O 1
ATOM 751 N N . THR A 1 96 ? -16.631 -7.586 13.907 1.00 97.56 96 THR A N 1
ATOM 752 C CA . THR A 1 96 ? -16.361 -7.084 15.275 1.00 97.56 96 THR A CA 1
ATOM 753 C C . THR A 1 96 ? -15.472 -5.848 15.297 1.00 97.56 96 THR A C 1
ATOM 755 O O . THR A 1 96 ? -14.639 -5.661 14.415 1.00 97.56 96 THR A O 1
ATOM 758 N N . PHE A 1 97 ? -15.589 -4.997 16.321 1.00 98.19 97 PHE A N 1
ATOM 759 C CA . PHE A 1 97 ? -14.719 -3.819 16.441 1.00 98.19 97 PHE A CA 1
ATOM 760 C C . PHE A 1 97 ? -13.229 -4.210 16.423 1.00 98.19 97 PHE A C 1
ATOM 762 O O . PHE A 1 97 ? -12.421 -3.614 15.710 1.00 98.19 97 PHE A O 1
ATOM 769 N N . LEU A 1 98 ? -12.886 -5.300 17.119 1.00 98.31 98 LEU A N 1
ATOM 770 C CA . LEU A 1 98 ? -11.527 -5.841 17.139 1.00 98.31 98 LEU A CA 1
ATOM 771 C C . LEU A 1 98 ? -11.078 -6.406 15.782 1.00 98.31 98 LEU A C 1
ATOM 773 O O . LEU A 1 98 ? -9.906 -6.255 15.439 1.00 98.31 98 LEU A O 1
ATOM 777 N N . SER A 1 99 ? -11.966 -7.021 14.987 1.00 98.25 99 SER A N 1
ATOM 778 C CA . SER A 1 99 ? -11.591 -7.512 13.652 1.00 98.25 99 SER A CA 1
ATOM 779 C C . SER A 1 99 ? -11.276 -6.370 12.689 1.00 98.25 99 SER A C 1
ATOM 781 O O . SER A 1 99 ? -10.340 -6.493 11.908 1.00 98.25 99 SER A O 1
ATOM 783 N N . HIS A 1 100 ? -11.996 -5.248 12.777 1.00 98.69 100 HIS A N 1
ATOM 784 C CA . HIS A 1 100 ? -11.708 -4.057 11.973 1.00 98.69 100 HIS A CA 1
ATOM 785 C C . HIS A 1 100 ? -10.375 -3.411 12.381 1.00 98.69 100 HIS A C 1
ATOM 787 O O . HIS A 1 100 ? -9.564 -3.087 11.519 1.00 98.69 100 HIS A O 1
ATOM 793 N N . SER A 1 101 ? -10.103 -3.297 13.689 1.00 98.50 101 SER A N 1
ATOM 794 C CA . SER A 1 101 ? -8.808 -2.812 14.196 1.00 98.50 101 SER A CA 1
ATOM 795 C C . SER A 1 101 ? -7.651 -3.694 13.713 1.00 98.50 101 SER A C 1
ATOM 797 O O . SER A 1 101 ? -6.637 -3.204 13.209 1.00 98.50 101 SER A O 1
ATOM 799 N N . ARG A 1 102 ? -7.831 -5.020 13.781 1.00 98.50 102 ARG A N 1
ATOM 800 C CA . ARG A 1 102 ? -6.871 -5.983 13.237 1.00 98.50 102 ARG A CA 1
ATOM 801 C C . ARG A 1 102 ? -6.690 -5.813 11.731 1.00 98.50 102 ARG A C 1
ATOM 803 O O . ARG A 1 102 ? -5.551 -5.816 11.283 1.00 98.50 102 ARG A O 1
ATOM 810 N N . GLY A 1 103 ? -7.774 -5.641 10.976 1.00 98.56 103 GLY A N 1
ATOM 811 C CA . GLY A 1 103 ? -7.729 -5.381 9.537 1.00 98.56 103 GLY A CA 1
ATOM 812 C C . GLY A 1 103 ? -6.849 -4.178 9.205 1.00 98.56 103 GLY A C 1
ATOM 813 O O . GLY A 1 103 ? -5.936 -4.300 8.396 1.00 98.56 103 GLY A O 1
ATOM 814 N N . GLY A 1 104 ? -7.027 -3.060 9.916 1.00 98.62 104 GLY A N 1
ATOM 815 C CA . GLY A 1 104 ? -6.174 -1.881 9.751 1.00 98.62 104 GLY A CA 1
ATOM 816 C C . GLY A 1 104 ? -4.707 -2.170 10.078 1.00 98.62 104 GLY A C 1
ATOM 817 O O . GLY A 1 104 ? -3.810 -1.714 9.376 1.00 98.62 104 GLY A O 1
ATOM 818 N N . SER A 1 105 ? -4.440 -2.976 11.111 1.00 98.50 105 SER A N 1
ATOM 819 C CA . SER A 1 105 ? -3.069 -3.369 11.456 1.00 98.50 105 SER A CA 1
ATOM 820 C C . SER A 1 105 ? -2.426 -4.246 10.380 1.00 98.50 105 SER A C 1
ATOM 822 O O . SER A 1 105 ? -1.249 -4.046 10.086 1.00 98.50 105 SER A O 1
ATOM 824 N N . GLU A 1 106 ? -3.163 -5.189 9.790 1.00 98.75 106 GLU A N 1
ATOM 825 C CA . GLU A 1 106 ? -2.659 -6.018 8.688 1.00 98.75 106 GLU A CA 1
ATOM 826 C C . GLU A 1 106 ? -2.363 -5.170 7.446 1.00 98.75 106 GLU A C 1
ATOM 828 O O . GLU A 1 106 ? -1.286 -5.312 6.878 1.00 98.75 106 GLU A O 1
ATOM 833 N N . MET A 1 107 ? -3.212 -4.195 7.108 1.00 98.75 107 MET A N 1
ATOM 834 C CA . MET A 1 107 ? -2.946 -3.258 6.005 1.00 98.75 107 MET A CA 1
ATOM 835 C C . MET A 1 107 ? -1.645 -2.465 6.196 1.00 98.75 107 MET A C 1
ATOM 837 O O . MET A 1 107 ? -0.903 -2.232 5.241 1.00 98.75 107 MET A O 1
ATOM 841 N N . LEU A 1 108 ? -1.325 -2.066 7.433 1.00 98.69 108 LEU A N 1
ATOM 842 C CA . LEU A 1 108 ? -0.046 -1.416 7.733 1.00 98.69 108 LEU A CA 1
ATOM 843 C C . LEU A 1 108 ? 1.140 -2.392 7.671 1.00 98.69 108 LEU A C 1
ATOM 845 O O . LEU A 1 108 ? 2.236 -1.996 7.280 1.00 98.69 108 LEU A O 1
ATOM 849 N N . LYS A 1 109 ? 0.954 -3.666 8.035 1.00 98.50 109 LYS A N 1
ATOM 850 C CA . LYS A 1 109 ? 2.002 -4.692 7.891 1.00 98.50 109 LYS A CA 1
ATOM 851 C C . LYS A 1 109 ? 2.276 -5.020 6.427 1.00 98.50 109 LYS A C 1
ATOM 853 O O . LYS A 1 109 ? 3.437 -5.191 6.064 1.00 98.50 109 LYS A O 1
ATOM 858 N N . GLU A 1 110 ? 1.234 -5.081 5.603 1.00 98.19 110 GLU A N 1
ATOM 859 C CA . GLU A 1 110 ? 1.345 -5.219 4.151 1.00 98.19 110 GLU A CA 1
ATOM 860 C C . GLU A 1 110 ? 2.121 -4.037 3.573 1.00 98.19 110 GLU A C 1
ATOM 862 O O . GLU A 1 110 ? 3.118 -4.247 2.884 1.00 98.19 110 GLU A O 1
ATOM 867 N N . LEU A 1 111 ? 1.759 -2.806 3.958 1.00 97.81 111 LEU A N 1
ATOM 868 C CA . LEU A 1 111 ? 2.499 -1.612 3.556 1.00 97.81 111 LEU A CA 1
ATOM 869 C C . LEU A 1 111 ? 3.977 -1.699 3.966 1.00 97.81 111 LEU A C 1
ATOM 871 O O . LEU A 1 111 ? 4.850 -1.435 3.144 1.00 97.81 111 LEU A O 1
ATOM 875 N N . TRP A 1 112 ? 4.278 -2.116 5.201 1.00 96.88 112 TRP A N 1
ATOM 876 C CA . TRP A 1 112 ? 5.652 -2.302 5.688 1.00 96.88 112 TRP A CA 1
ATOM 877 C C . TRP A 1 112 ? 6.449 -3.340 4.880 1.00 96.88 112 TRP A C 1
ATOM 879 O O . TRP A 1 112 ? 7.650 -3.162 4.657 1.00 96.88 112 TRP A O 1
ATOM 889 N N . ALA A 1 113 ? 5.796 -4.414 4.430 1.00 95.25 113 ALA A N 1
ATOM 890 C CA . ALA A 1 113 ? 6.438 -5.471 3.653 1.00 95.25 113 ALA A CA 1
ATOM 891 C C . ALA A 1 113 ? 6.870 -4.993 2.256 1.00 95.25 113 ALA A C 1
ATOM 893 O O . ALA A 1 113 ? 7.895 -5.455 1.745 1.00 95.25 113 ALA A O 1
ATOM 894 N N . MET A 1 114 ? 6.143 -4.035 1.676 1.00 95.38 114 MET A N 1
ATOM 895 C CA . MET A 1 114 ? 6.437 -3.471 0.358 1.00 95.38 114 MET A CA 1
ATOM 896 C C . MET A 1 114 ? 7.811 -2.766 0.293 1.00 95.38 114 MET A C 1
ATOM 898 O O . MET A 1 114 ? 8.363 -2.355 1.325 1.00 95.38 114 MET A O 1
ATOM 902 N N . PRO A 1 115 ? 8.406 -2.643 -0.908 1.00 93.00 115 PRO A N 1
ATOM 903 C CA . PRO A 1 115 ? 9.648 -1.901 -1.126 1.00 93.00 115 PRO A CA 1
ATOM 904 C C . PRO A 1 115 ? 9.486 -0.416 -0.779 1.00 93.00 115 PRO A C 1
ATOM 906 O O . PRO A 1 115 ? 8.432 0.171 -1.011 1.00 93.00 115 PRO A O 1
ATOM 909 N N . GLU A 1 116 ? 10.530 0.182 -0.201 1.00 90.94 116 GLU A N 1
ATOM 910 C CA . GLU A 1 116 ? 10.537 1.606 0.181 1.00 90.94 116 GLU A CA 1
ATOM 911 C C . GLU A 1 116 ? 11.129 2.504 -0.912 1.00 90.94 116 GLU A C 1
ATOM 913 O O . GLU A 1 116 ? 10.918 3.714 -0.886 1.00 90.94 116 GLU A O 1
ATOM 918 N N . ASP A 1 117 ? 11.838 1.908 -1.871 1.00 88.62 117 ASP A N 1
ATOM 919 C CA . ASP A 1 117 ? 12.397 2.552 -3.054 1.00 88.62 117 ASP A CA 1
ATOM 920 C C . ASP A 1 117 ? 12.561 1.531 -4.201 1.00 88.62 117 ASP A C 1
ATOM 922 O O . ASP A 1 117 ? 12.162 0.370 -4.087 1.00 88.62 117 ASP A O 1
ATOM 926 N N . GLY A 1 118 ? 13.142 1.966 -5.323 1.00 81.81 118 GLY A N 1
ATOM 927 C CA . GLY A 1 118 ? 13.431 1.128 -6.492 1.00 81.81 118 GLY A CA 1
ATOM 928 C C . GLY A 1 118 ? 14.616 0.164 -6.332 1.00 81.81 118 GLY A C 1
ATOM 929 O O . GLY A 1 118 ? 15.146 -0.309 -7.332 1.00 81.81 118 GLY A O 1
ATOM 930 N N . SER A 1 119 ? 15.097 -0.121 -5.127 1.00 82.69 119 SER A N 1
ATOM 931 C CA . SER A 1 119 ? 16.184 -1.081 -4.919 1.00 82.69 119 SER A CA 1
ATOM 932 C C . SER A 1 119 ? 15.632 -2.490 -4.720 1.00 82.69 119 SER A C 1
ATOM 934 O O . SER A 1 119 ? 14.629 -2.710 -4.043 1.00 82.69 119 SER A O 1
ATOM 936 N N . PHE A 1 120 ? 16.334 -3.477 -5.268 1.00 81.19 120 PHE A N 1
ATOM 937 C CA . PHE A 1 120 ? 16.046 -4.891 -5.050 1.00 81.19 120 PHE A CA 1
ATOM 938 C C . PHE A 1 120 ? 17.098 -5.499 -4.114 1.00 81.19 120 PHE A C 1
ATOM 940 O O . PHE A 1 120 ? 18.274 -5.174 -4.227 1.00 81.19 120 PHE A O 1
ATOM 947 N N . GLY A 1 121 ? 16.705 -6.397 -3.204 1.00 76.50 121 GLY A N 1
ATOM 948 C CA . GLY A 1 121 ? 17.632 -7.105 -2.311 1.00 76.50 121 GLY A CA 1
ATOM 949 C C . GLY A 1 121 ? 17.543 -6.704 -0.835 1.00 76.50 121 GLY A C 1
ATOM 950 O O . GLY A 1 121 ? 16.499 -6.272 -0.348 1.00 76.50 121 GLY A O 1
ATOM 951 N N . ILE A 1 122 ? 18.629 -6.930 -0.086 1.00 69.25 122 ILE A N 1
ATOM 952 C CA . ILE A 1 122 ? 18.644 -6.731 1.370 1.00 69.25 122 ILE A CA 1
ATOM 953 C C . ILE A 1 122 ? 18.632 -5.236 1.680 1.00 69.25 122 ILE A C 1
ATOM 955 O O . ILE A 1 122 ? 19.621 -4.539 1.468 1.00 69.25 122 ILE A O 1
ATOM 959 N N . MET A 1 123 ? 17.526 -4.772 2.256 1.00 69.81 123 MET A N 1
ATOM 960 C CA . MET A 1 123 ? 17.385 -3.404 2.740 1.00 69.81 123 MET A CA 1
ATOM 961 C C . MET A 1 123 ? 17.340 -3.387 4.263 1.00 69.81 123 MET A C 1
ATOM 963 O O . MET A 1 123 ? 16.648 -4.193 4.891 1.00 69.81 123 MET A O 1
ATOM 967 N N . VAL A 1 124 ? 18.055 -2.440 4.868 1.00 77.94 124 VAL A N 1
ATOM 968 C CA . VAL A 1 124 ? 17.907 -2.149 6.295 1.00 77.94 124 VAL A CA 1
ATOM 969 C C . VAL A 1 124 ? 16.613 -1.364 6.465 1.00 77.94 124 VAL A C 1
ATOM 971 O O . VAL A 1 124 ? 16.588 -0.152 6.285 1.00 77.94 124 VAL A O 1
ATOM 974 N N . LYS A 1 125 ? 15.528 -2.069 6.788 1.00 84.19 125 LYS A N 1
ATOM 975 C CA . LYS A 1 125 ? 14.236 -1.451 7.095 1.00 84.19 125 LYS A CA 1
ATOM 976 C C . LYS A 1 125 ? 14.116 -1.188 8.590 1.00 84.19 125 LYS A C 1
ATOM 978 O O . LYS A 1 125 ? 14.654 -1.932 9.417 1.00 84.19 125 LYS A O 1
ATOM 983 N N . GLN A 1 126 ? 13.352 -0.161 8.949 1.00 91.06 126 GLN A N 1
ATOM 984 C CA . GLN A 1 126 ? 12.916 -0.009 10.333 1.00 91.06 126 GLN A CA 1
ATOM 985 C C . GLN A 1 126 ? 12.139 -1.252 10.794 1.00 91.06 126 GLN A C 1
ATOM 987 O O . GLN A 1 126 ? 11.472 -1.921 9.999 1.00 91.06 126 GLN A O 1
ATOM 992 N N . SER A 1 127 ? 12.209 -1.568 12.091 1.00 94.88 127 SER A N 1
ATOM 993 C CA . SER A 1 127 ? 11.473 -2.713 12.637 1.00 94.88 127 SER A CA 1
ATOM 994 C C . SER A 1 127 ? 9.967 -2.567 12.396 1.00 94.88 127 SER A C 1
ATOM 996 O O . SER A 1 127 ? 9.432 -1.462 12.489 1.00 94.88 127 SER A O 1
ATOM 998 N N . GLN A 1 128 ? 9.269 -3.683 12.165 1.00 95.81 128 GLN A N 1
ATOM 999 C CA . GLN A 1 128 ? 7.813 -3.672 11.985 1.00 95.81 128 GLN A CA 1
ATOM 1000 C C . GLN A 1 128 ? 7.102 -2.998 13.167 1.00 95.81 128 GLN A C 1
ATOM 1002 O O . GLN A 1 128 ? 6.175 -2.223 12.970 1.00 95.81 128 GLN A O 1
ATOM 1007 N N . LYS A 1 129 ? 7.573 -3.229 14.400 1.00 95.88 129 LYS A N 1
ATOM 1008 C CA . LYS A 1 129 ? 7.004 -2.594 15.594 1.00 95.88 129 LYS A CA 1
ATOM 1009 C C . LYS A 1 129 ? 7.134 -1.068 15.552 1.00 95.88 129 LYS A C 1
ATOM 1011 O O . LYS A 1 129 ? 6.163 -0.382 15.846 1.00 95.88 129 LYS A O 1
ATOM 1016 N N . ALA A 1 130 ? 8.304 -0.542 15.180 1.00 96.38 130 ALA A N 1
ATOM 1017 C CA . ALA A 1 130 ? 8.522 0.902 15.059 1.00 96.38 130 ALA A CA 1
ATOM 1018 C C . ALA A 1 130 ? 7.677 1.512 13.930 1.00 96.38 130 ALA A C 1
ATOM 1020 O O . ALA A 1 130 ? 7.046 2.544 14.134 1.00 96.38 130 ALA A O 1
ATOM 1021 N N . PHE A 1 131 ? 7.585 0.821 12.789 1.00 97.31 131 PHE A N 1
ATOM 1022 C CA . PHE A 1 131 ? 6.721 1.235 11.688 1.00 97.31 131 PHE A CA 1
ATOM 1023 C C . PHE A 1 131 ? 5.260 1.313 12.132 1.00 97.31 131 PHE A C 1
ATOM 1025 O O . PHE A 1 131 ? 4.632 2.350 11.983 1.00 97.31 131 PHE A O 1
ATOM 1032 N N . LEU A 1 132 ? 4.718 0.250 12.735 1.00 98.00 132 LEU A N 1
ATOM 1033 C CA . LEU A 1 132 ? 3.329 0.238 13.202 1.00 98.00 132 LEU A CA 1
ATOM 1034 C C . LEU A 1 132 ? 3.072 1.306 14.277 1.00 98.00 132 LEU A C 1
ATOM 1036 O O . LEU A 1 132 ? 1.978 1.866 14.327 1.00 98.00 132 LEU A O 1
ATOM 1040 N N . ALA A 1 133 ? 4.078 1.612 15.104 1.00 96.88 133 ALA A N 1
ATOM 1041 C CA . ALA A 1 133 ? 3.996 2.681 16.089 1.00 96.88 133 ALA A CA 1
ATOM 1042 C C . ALA A 1 133 ? 3.861 4.064 15.422 1.00 96.88 133 ALA A C 1
ATOM 1044 O O . ALA A 1 133 ? 3.052 4.876 15.850 1.00 96.88 133 ALA A O 1
ATOM 1045 N N . ASP A 1 134 ? 4.582 4.354 14.349 1.00 97.38 134 ASP A N 1
ATOM 1046 C CA . ASP A 1 134 ? 4.387 5.619 13.627 1.00 97.38 134 ASP A CA 1
ATOM 1047 C C . ASP A 1 134 ? 3.068 5.601 12.830 1.00 97.38 134 ASP A C 1
ATOM 1049 O O . ASP A 1 134 ? 2.200 6.460 12.973 1.00 97.38 134 ASP A O 1
ATOM 1053 N N . TRP A 1 135 ? 2.861 4.544 12.049 1.00 98.12 135 TRP A N 1
ATOM 1054 C CA . TRP A 1 135 ? 1.833 4.494 11.017 1.00 98.12 135 TRP A CA 1
ATOM 1055 C C . TRP A 1 135 ? 0.407 4.331 11.526 1.00 98.12 135 TRP A C 1
ATOM 1057 O O . TRP A 1 135 ? -0.520 4.777 10.857 1.00 98.12 135 TRP A O 1
ATOM 1067 N N . SER A 1 136 ? 0.192 3.763 12.715 1.00 97.88 136 SER A N 1
ATOM 1068 C CA . SER A 1 136 ? -1.166 3.692 13.268 1.00 97.88 136 SER A CA 1
ATOM 1069 C C . SER A 1 136 ? -1.662 5.022 13.865 1.00 97.88 136 SER A C 1
ATOM 1071 O O . SER A 1 136 ? -2.754 5.059 14.431 1.00 97.88 136 SER A O 1
ATOM 1073 N N . LEU A 1 137 ? -0.863 6.090 13.776 1.00 97.44 137 LEU A N 1
ATOM 1074 C CA . LEU A 1 137 ? -1.235 7.470 14.111 1.00 97.44 137 LEU A CA 1
ATOM 1075 C C . LEU A 1 137 ? -1.251 8.394 12.878 1.00 97.44 137 LEU A C 1
ATOM 1077 O O . LEU A 1 137 ? -1.575 9.572 12.998 1.00 97.44 137 LEU A O 1
ATOM 1081 N N . ARG A 1 138 ? -0.913 7.873 11.692 1.00 97.25 138 ARG A N 1
ATOM 1082 C CA . ARG A 1 138 ? -0.915 8.629 10.433 1.00 97.25 138 ARG A CA 1
ATOM 1083 C C . ARG A 1 138 ? -2.323 8.768 9.874 1.00 97.25 138 ARG A C 1
ATOM 1085 O O . ARG A 1 138 ? -3.209 7.953 10.137 1.00 97.25 138 ARG A O 1
ATOM 1092 N N . SER A 1 139 ? -2.509 9.792 9.052 1.00 95.31 139 SER A N 1
ATOM 1093 C CA . SER A 1 139 ? -3.749 9.977 8.306 1.00 95.31 139 SER A CA 1
ATOM 1094 C C . SER A 1 139 ? -3.896 8.934 7.194 1.00 95.31 139 SER A C 1
ATOM 1096 O O . SER A 1 139 ? -2.920 8.410 6.653 1.00 95.31 139 SER A O 1
ATOM 1098 N N . ILE A 1 140 ? -5.135 8.686 6.770 1.00 94.69 140 ILE A N 1
ATOM 1099 C CA . ILE A 1 140 ? -5.391 7.836 5.603 1.00 94.69 140 ILE A CA 1
ATOM 1100 C C . ILE A 1 140 ? -4.831 8.430 4.303 1.00 94.69 140 ILE A C 1
ATOM 1102 O O . ILE A 1 140 ? -4.481 7.695 3.384 1.00 94.69 140 ILE A O 1
ATOM 1106 N N . GLY A 1 141 ? -4.716 9.760 4.222 1.00 96.19 141 GLY A N 1
ATOM 1107 C CA . GLY A 1 141 ? -4.085 10.433 3.089 1.00 96.19 14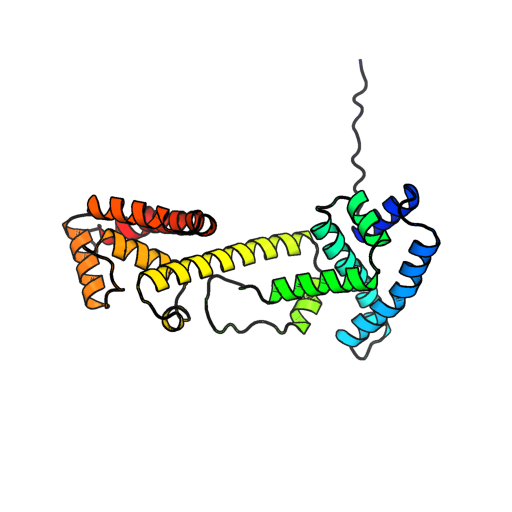1 GLY A CA 1
ATOM 1108 C C . GLY A 1 141 ? -2.616 10.039 2.951 1.00 96.19 141 GLY A C 1
ATOM 1109 O O . GLY A 1 141 ? -2.193 9.649 1.866 1.00 96.19 141 GLY A O 1
ATOM 1110 N N . GLU A 1 142 ? -1.873 10.057 4.062 1.00 98.00 142 GLU A N 1
ATOM 1111 C CA . GLU A 1 142 ? -0.485 9.580 4.114 1.00 98.00 142 GLU A CA 1
ATOM 1112 C C . GLU A 1 142 ? -0.394 8.082 3.781 1.00 98.00 142 GLU A C 1
ATOM 1114 O O . GLU A 1 142 ? 0.454 7.689 2.982 1.00 98.00 142 GLU A O 1
ATOM 1119 N N . TYR A 1 143 ? -1.307 7.252 4.309 1.00 98.25 143 TYR A N 1
ATOM 1120 C CA . TYR A 1 143 ? -1.403 5.831 3.942 1.00 98.25 143 TYR A CA 1
ATOM 1121 C C . TYR A 1 143 ? -1.566 5.621 2.437 1.00 98.25 143 TYR A C 1
ATOM 1123 O O . TYR A 1 143 ? -0.757 4.922 1.832 1.00 98.25 143 TYR A O 1
ATOM 1131 N N . ARG A 1 144 ? -2.570 6.249 1.818 1.00 97.88 144 ARG A N 1
ATOM 1132 C CA . ARG A 1 144 ? -2.853 6.109 0.382 1.00 97.88 144 ARG A CA 1
ATOM 1133 C C . ARG A 1 144 ? -1.697 6.606 -0.474 1.00 97.88 144 ARG A C 1
ATOM 1135 O O . ARG A 1 144 ? -1.347 5.961 -1.458 1.00 97.88 144 ARG A O 1
ATOM 1142 N N . GLN A 1 145 ? -1.103 7.741 -0.105 1.00 98.06 145 GLN A N 1
ATOM 1143 C CA . GLN A 1 145 ? 0.040 8.287 -0.826 1.00 98.06 145 GLN A CA 1
ATOM 1144 C C . GLN A 1 145 ? 1.205 7.296 -0.818 1.00 98.06 145 GLN A C 1
ATOM 1146 O O . GLN A 1 145 ? 1.699 6.924 -1.879 1.00 98.06 145 GLN A O 1
ATOM 1151 N N . THR A 1 146 ? 1.611 6.827 0.360 1.00 97.75 146 THR A N 1
ATOM 1152 C CA . THR A 1 146 ? 2.745 5.908 0.458 1.00 97.75 146 THR A CA 1
ATOM 1153 C C . THR A 1 146 ? 2.421 4.531 -0.103 1.00 97.75 146 THR A C 1
ATOM 1155 O O . THR A 1 146 ? 3.297 3.914 -0.698 1.00 97.75 146 THR A O 1
ATOM 1158 N N . LEU A 1 147 ? 1.181 4.049 0.002 1.00 98.19 147 LEU A N 1
ATOM 1159 C CA . LEU A 1 147 ? 0.759 2.824 -0.674 1.00 98.19 147 LEU A CA 1
ATOM 1160 C C . LEU A 1 147 ? 0.962 2.942 -2.188 1.00 98.19 147 LEU A C 1
ATOM 1162 O O . LEU A 1 147 ? 1.577 2.057 -2.778 1.00 98.19 147 LEU A O 1
ATOM 1166 N N . ASN A 1 148 ? 0.519 4.045 -2.798 1.00 97.69 148 ASN A N 1
ATOM 1167 C CA . ASN A 1 148 ? 0.708 4.290 -4.228 1.00 97.69 148 ASN A CA 1
ATOM 1168 C C . ASN A 1 148 ? 2.199 4.352 -4.598 1.00 97.69 148 ASN A C 1
ATOM 1170 O O . ASN A 1 148 ? 2.622 3.690 -5.541 1.00 97.69 148 ASN A O 1
ATOM 1174 N N . GLU A 1 149 ? 3.012 5.085 -3.832 1.00 96.62 149 GLU A N 1
ATOM 1175 C CA . GLU A 1 149 ? 4.465 5.167 -4.050 1.00 96.62 149 GLU A CA 1
ATOM 1176 C C . GLU A 1 149 ? 5.127 3.780 -3.975 1.00 96.62 149 GLU A C 1
ATOM 1178 O O . GLU A 1 149 ? 5.870 3.382 -4.874 1.00 96.62 149 GLU A O 1
ATOM 1183 N N . ARG A 1 150 ? 4.810 2.991 -2.942 1.00 96.50 150 ARG A N 1
ATOM 1184 C CA . ARG A 1 150 ? 5.357 1.637 -2.776 1.00 96.50 150 ARG A CA 1
ATOM 1185 C C . ARG A 1 150 ? 4.867 0.670 -3.857 1.00 96.50 150 ARG A C 1
ATOM 1187 O O . ARG A 1 150 ? 5.615 -0.223 -4.254 1.00 96.50 150 ARG A O 1
ATOM 1194 N N . GLN A 1 151 ? 3.645 0.844 -4.362 1.00 96.75 151 GLN A N 1
ATOM 1195 C CA . GLN A 1 151 ? 3.128 0.077 -5.501 1.00 96.75 151 GLN A CA 1
ATOM 1196 C C . GLN A 1 151 ? 3.895 0.406 -6.786 1.00 96.75 151 GLN A C 1
ATOM 1198 O O . GLN A 1 151 ? 4.209 -0.505 -7.551 1.00 96.75 151 GLN A O 1
ATOM 1203 N N . GLU A 1 152 ? 4.254 1.673 -7.014 1.00 95.62 152 GLU A N 1
ATOM 1204 C CA . GLU A 1 152 ? 5.097 2.065 -8.149 1.00 95.62 152 GLU A CA 1
ATOM 1205 C C . GLU A 1 152 ? 6.501 1.450 -8.064 1.00 95.62 152 GLU A C 1
ATOM 1207 O O . GLU A 1 152 ? 7.020 0.958 -9.074 1.00 95.62 152 GLU A O 1
ATOM 1212 N N . TYR A 1 153 ? 7.106 1.420 -6.871 1.00 95.00 153 TYR A N 1
ATOM 1213 C CA . TYR A 1 153 ? 8.388 0.742 -6.660 1.00 95.00 153 TYR A CA 1
ATOM 1214 C C . TYR A 1 153 ? 8.289 -0.755 -6.933 1.00 95.00 153 TYR A C 1
ATOM 1216 O O . TYR A 1 153 ? 9.089 -1.281 -7.707 1.00 95.00 153 TYR A O 1
ATOM 1224 N N . GLN A 1 154 ? 7.274 -1.426 -6.379 1.00 95.69 154 GLN A N 1
ATOM 1225 C CA . GLN A 1 154 ? 7.044 -2.850 -6.621 1.00 95.69 154 GLN A CA 1
ATOM 1226 C C . GLN A 1 154 ? 6.878 -3.138 -8.116 1.00 95.69 154 GLN A C 1
ATOM 1228 O O . GLN A 1 154 ? 7.544 -4.019 -8.649 1.00 95.69 154 GLN A O 1
ATOM 1233 N N . LEU A 1 155 ? 6.066 -2.343 -8.817 1.00 96.00 155 LEU A N 1
ATOM 1234 C CA . LEU A 1 155 ? 5.849 -2.503 -10.253 1.00 96.00 155 LEU A CA 1
ATOM 1235 C C . LEU A 1 155 ? 7.143 -2.326 -11.058 1.00 96.00 155 LEU A C 1
ATOM 1237 O O . LEU A 1 155 ? 7.366 -3.022 -12.051 1.00 96.00 155 LEU A O 1
ATOM 1241 N N . THR A 1 156 ? 8.000 -1.394 -10.641 1.00 95.75 156 THR A N 1
ATOM 1242 C CA . THR A 1 156 ? 9.287 -1.140 -11.297 1.00 95.75 156 THR A CA 1
ATOM 1243 C C . THR A 1 156 ? 10.267 -2.289 -11.057 1.00 95.75 156 THR A C 1
ATOM 1245 O O . THR A 1 156 ? 10.907 -2.741 -12.009 1.00 95.75 156 THR A O 1
ATOM 1248 N N . ILE A 1 157 ? 10.334 -2.806 -9.827 1.00 94.69 157 ILE A N 1
ATOM 1249 C CA . ILE A 1 157 ? 11.127 -3.988 -9.470 1.00 94.69 157 ILE A CA 1
ATOM 1250 C C . ILE A 1 157 ? 10.661 -5.199 -10.283 1.00 94.69 157 ILE A C 1
ATOM 1252 O O . ILE A 1 157 ? 11.474 -5.809 -10.971 1.00 94.69 157 ILE A O 1
ATOM 1256 N N . ASP A 1 158 ? 9.361 -5.496 -10.294 1.00 95.31 158 ASP A N 1
ATOM 1257 C CA . ASP A 1 158 ? 8.796 -6.629 -11.036 1.00 95.31 158 ASP A CA 1
ATOM 1258 C C . ASP A 1 158 ? 9.080 -6.520 -12.541 1.00 95.31 158 ASP A C 1
ATOM 1260 O O . ASP A 1 158 ? 9.450 -7.498 -13.191 1.00 95.31 158 ASP A O 1
ATOM 1264 N N . THR A 1 159 ? 8.978 -5.307 -13.097 1.00 95.94 159 THR A N 1
ATOM 1265 C CA . THR A 1 159 ? 9.326 -5.048 -14.501 1.00 95.94 159 THR A CA 1
ATOM 1266 C C . THR A 1 159 ? 10.807 -5.336 -14.763 1.00 95.94 159 THR A C 1
ATOM 1268 O O . THR A 1 159 ? 11.143 -5.944 -15.777 1.00 95.94 159 THR A O 1
ATOM 1271 N N . ALA A 1 160 ? 11.708 -4.921 -13.871 1.00 94.50 160 ALA A N 1
ATOM 1272 C CA . ALA A 1 160 ? 13.139 -5.176 -14.017 1.00 94.50 160 ALA A CA 1
ATOM 1273 C C . ALA A 1 160 ? 13.487 -6.665 -13.910 1.00 94.50 160 ALA A C 1
ATOM 1275 O O . ALA A 1 160 ? 14.284 -7.148 -14.714 1.00 94.50 160 ALA A O 1
ATOM 1276 N N . LEU A 1 161 ? 12.862 -7.391 -12.976 1.00 93.44 161 LEU A N 1
ATOM 1277 C CA . LEU A 1 161 ? 13.010 -8.844 -12.843 1.00 93.44 161 LEU A CA 1
ATOM 1278 C C . LEU A 1 161 ? 12.540 -9.566 -14.112 1.00 93.44 161 LEU A C 1
ATOM 1280 O O . LEU A 1 161 ? 13.231 -10.455 -14.599 1.00 93.44 161 LEU A O 1
ATOM 1284 N N . TRP A 1 162 ? 11.440 -9.113 -14.718 1.00 94.50 162 TRP A N 1
ATOM 1285 C CA . TRP A 1 162 ? 10.972 -9.649 -15.997 1.00 94.50 162 TRP A CA 1
ATOM 1286 C C . TRP A 1 162 ? 12.000 -9.454 -17.126 1.00 94.50 162 TRP A C 1
ATOM 1288 O O . TRP A 1 162 ? 12.287 -10.384 -17.876 1.00 94.50 162 TRP A O 1
ATOM 1298 N N . PHE A 1 163 ? 12.596 -8.259 -17.244 1.00 91.75 163 PHE A N 1
ATOM 1299 C CA . PHE A 1 163 ? 13.643 -8.005 -18.247 1.00 91.75 163 PHE A CA 1
ATOM 1300 C C . PHE A 1 163 ? 14.921 -8.802 -17.982 1.00 91.75 163 PHE A C 1
ATOM 1302 O O . PHE A 1 163 ? 15.613 -9.185 -18.925 1.00 91.75 163 PHE A O 1
ATOM 1309 N N . ALA A 1 164 ? 15.250 -9.029 -16.715 1.00 90.62 164 ALA A N 1
ATOM 1310 C CA . ALA A 1 164 ? 16.365 -9.875 -16.335 1.00 90.62 164 ALA A CA 1
ATOM 1311 C C . ALA A 1 164 ? 16.138 -11.330 -16.752 1.00 90.62 164 ALA A C 1
ATOM 1313 O O . ALA A 1 164 ? 17.026 -11.910 -17.373 1.00 90.62 164 ALA A O 1
ATOM 1314 N N . ASP A 1 165 ? 14.948 -11.878 -16.502 1.00 90.69 165 ASP A N 1
ATOM 1315 C CA . ASP A 1 165 ? 14.581 -13.232 -16.929 1.00 90.69 165 ASP A CA 1
ATOM 1316 C C . ASP A 1 165 ? 14.656 -13.381 -18.454 1.00 90.69 165 ASP A C 1
ATOM 1318 O O . ASP A 1 165 ? 15.250 -14.338 -18.953 1.00 90.69 165 ASP A O 1
ATOM 1322 N N . GLU A 1 166 ? 14.145 -12.397 -19.201 1.00 87.69 166 GLU A N 1
ATOM 1323 C CA . GLU A 1 166 ? 14.212 -12.367 -20.672 1.00 87.69 166 GLU A CA 1
ATOM 1324 C C . GLU A 1 166 ? 15.658 -12.391 -21.201 1.00 87.69 166 GLU A C 1
ATOM 1326 O O . GLU A 1 166 ? 15.931 -12.928 -22.275 1.00 87.69 166 GLU A O 1
ATOM 1331 N N . LEU A 1 167 ? 16.608 -11.833 -20.445 1.00 85.50 167 LEU A N 1
ATOM 1332 C CA . LEU A 1 167 ? 18.028 -11.801 -20.801 1.00 85.50 167 LEU A CA 1
ATOM 1333 C C . LEU A 1 167 ? 18.862 -12.899 -20.129 1.00 85.50 167 LEU A C 1
ATOM 1335 O O . LEU A 1 167 ? 20.090 -12.890 -20.260 1.00 85.50 167 LEU A O 1
ATOM 1339 N N . GLY A 1 168 ? 18.226 -13.824 -19.404 1.00 86.81 168 GLY A N 1
ATOM 1340 C CA . GLY A 1 168 ? 18.907 -14.887 -18.665 1.00 86.81 168 GLY A CA 1
ATOM 1341 C C . GLY A 1 168 ? 19.802 -14.383 -17.527 1.00 86.81 168 GLY A C 1
ATOM 1342 O O . GLY A 1 168 ? 20.775 -15.051 -17.181 1.00 86.81 168 GLY A O 1
ATOM 1343 N N . MET A 1 169 ? 19.511 -13.205 -16.969 1.00 86.12 169 MET A N 1
ATOM 1344 C CA . MET A 1 169 ? 20.253 -12.607 -15.859 1.00 86.12 169 MET A CA 1
ATOM 1345 C C . MET A 1 169 ? 19.777 -13.176 -14.515 1.00 86.12 169 MET A C 1
ATOM 1347 O O . MET A 1 169 ? 18.596 -13.051 -14.185 1.00 86.12 169 MET A O 1
ATOM 1351 N N . PRO A 1 170 ? 20.667 -13.734 -13.679 1.00 88.31 170 PRO A N 1
ATOM 1352 C CA . PRO A 1 170 ? 20.300 -14.140 -12.328 1.00 88.31 170 PRO A CA 1
ATOM 1353 C C . PRO A 1 170 ? 19.863 -12.942 -11.474 1.00 88.31 170 PRO A C 1
ATOM 1355 O O . PRO A 1 170 ? 20.567 -11.936 -11.396 1.00 88.31 170 PRO A O 1
ATOM 1358 N N . HIS A 1 171 ? 18.754 -13.063 -10.735 1.00 88.38 171 HIS A N 1
ATOM 1359 C CA . HIS A 1 171 ? 18.242 -11.966 -9.890 1.00 88.38 171 HIS A CA 1
ATOM 1360 C C . HIS A 1 171 ? 19.228 -11.504 -8.808 1.00 88.38 171 HIS A C 1
ATOM 1362 O O . HIS A 1 171 ? 19.201 -10.346 -8.396 1.00 88.38 171 HIS A O 1
ATOM 1368 N N . ALA A 1 172 ? 20.137 -12.379 -8.368 1.00 85.81 172 ALA A N 1
ATOM 1369 C CA . ALA A 1 172 ? 21.193 -12.022 -7.420 1.00 85.81 172 ALA A CA 1
ATOM 1370 C C . ALA A 1 172 ? 22.129 -10.918 -7.955 1.00 85.81 172 ALA A C 1
ATOM 1372 O O . ALA A 1 172 ? 22.661 -10.141 -7.166 1.00 85.81 172 ALA A O 1
ATOM 1373 N N . GLU A 1 173 ? 22.295 -10.810 -9.277 1.00 81.31 173 GLU A N 1
ATOM 1374 C CA . GLU A 1 173 ? 23.106 -9.762 -9.912 1.00 81.31 173 GLU A CA 1
ATOM 1375 C C . GLU A 1 173 ? 22.383 -8.405 -9.942 1.00 81.31 173 GLU A C 1
ATOM 1377 O O . GLU A 1 173 ? 23.025 -7.356 -9.957 1.00 81.31 173 GLU A O 1
ATOM 1382 N N . ILE A 1 174 ? 21.049 -8.409 -9.863 1.00 81.94 174 ILE A N 1
ATOM 1383 C CA . ILE A 1 174 ? 20.216 -7.198 -9.831 1.00 81.94 174 ILE A CA 1
ATOM 1384 C C . ILE A 1 174 ? 20.240 -6.550 -8.446 1.00 81.94 174 ILE A C 1
ATOM 1386 O O . ILE A 1 174 ? 20.113 -5.336 -8.326 1.00 81.94 174 ILE A O 1
ATOM 1390 N N . ALA A 1 175 ? 20.454 -7.341 -7.391 1.00 81.12 175 ALA A N 1
ATOM 1391 C CA . ALA A 1 175 ? 20.344 -6.897 -6.001 1.00 81.12 175 ALA A CA 1
ATOM 1392 C C . ALA A 1 175 ? 21.353 -5.808 -5.576 1.00 81.12 175 ALA A C 1
ATOM 1394 O O . ALA A 1 175 ? 21.294 -5.304 -4.459 1.00 81.12 175 ALA A O 1
ATOM 1395 N N . THR A 1 176 ? 22.313 -5.466 -6.437 1.00 77.44 176 THR A N 1
ATOM 1396 C CA . THR A 1 176 ? 23.335 -4.439 -6.170 1.00 77.44 176 THR A CA 1
ATOM 1397 C C . THR A 1 176 ? 23.245 -3.236 -7.110 1.00 77.44 176 THR A C 1
ATOM 1399 O O . THR A 1 176 ? 24.062 -2.320 -7.015 1.00 77.44 176 THR A O 1
ATOM 1402 N N . VAL A 1 177 ? 22.259 -3.213 -8.012 1.00 80.25 177 VAL A N 1
ATOM 1403 C CA . VAL A 1 177 ? 22.087 -2.161 -9.019 1.00 80.25 177 VAL A CA 1
ATOM 1404 C C . VAL A 1 177 ? 20.683 -1.563 -8.959 1.00 80.25 177 VAL A C 1
ATOM 1406 O O . VAL A 1 177 ? 19.723 -2.220 -8.567 1.00 80.25 177 VAL A O 1
ATOM 1409 N N . ALA A 1 178 ? 20.549 -0.302 -9.374 1.00 86.81 178 ALA A N 1
ATOM 1410 C CA . ALA A 1 178 ? 19.239 0.333 -9.504 1.00 86.81 178 ALA A CA 1
ATOM 1411 C C . ALA A 1 178 ? 18.407 -0.386 -10.576 1.00 86.81 178 ALA A C 1
ATOM 1413 O O . ALA A 1 178 ? 18.870 -0.550 -11.712 1.00 86.81 178 ALA A O 1
ATOM 1414 N N . VAL A 1 179 ? 17.180 -0.787 -10.240 1.00 89.69 179 VAL A N 1
ATOM 1415 C CA . VAL A 1 179 ? 16.353 -1.646 -11.102 1.00 89.69 179 VAL A CA 1
ATOM 1416 C C . VAL A 1 179 ? 15.978 -0.975 -12.425 1.00 89.69 179 VAL A C 1
ATOM 1418 O O . VAL A 1 179 ? 15.915 -1.636 -13.461 1.00 89.69 179 VAL A O 1
ATOM 1421 N N . GLU A 1 180 ? 15.841 0.352 -12.459 1.00 91.38 180 GLU A N 1
ATOM 1422 C CA . GLU A 1 180 ? 15.622 1.090 -13.705 1.00 91.38 180 GLU A CA 1
ATOM 1423 C C . GLU A 1 180 ? 16.802 0.946 -14.670 1.00 91.38 180 GLU A C 1
ATOM 1425 O O . GLU A 1 180 ? 16.607 0.889 -15.885 1.00 91.38 180 GLU A O 1
ATOM 1430 N N . SER A 1 181 ? 18.030 0.843 -14.152 1.00 88.44 181 SER A N 1
ATOM 1431 C CA . SER A 1 181 ? 19.223 0.640 -14.982 1.00 88.44 181 SER A CA 1
ATOM 1432 C C . SER A 1 181 ? 19.204 -0.723 -15.669 1.00 88.44 181 SER A C 1
ATOM 1434 O O . SER A 1 181 ? 19.671 -0.829 -16.804 1.00 88.44 181 SER A O 1
ATOM 1436 N N . VAL A 1 182 ? 18.617 -1.745 -15.037 1.00 89.94 182 VAL A N 1
ATOM 1437 C CA . VAL A 1 182 ? 18.414 -3.068 -15.650 1.00 89.94 182 VAL A CA 1
ATOM 1438 C C . VAL A 1 182 ? 17.454 -2.955 -16.833 1.00 89.94 182 VAL A C 1
ATOM 1440 O O . VAL A 1 182 ? 17.796 -3.370 -17.940 1.00 89.94 182 VAL A O 1
ATOM 1443 N N . ILE A 1 183 ? 16.308 -2.289 -16.644 1.00 92.88 183 ILE A N 1
ATOM 1444 C CA . ILE A 1 183 ? 15.314 -2.061 -17.707 1.00 92.88 183 ILE A CA 1
ATOM 1445 C C . ILE A 1 183 ? 15.939 -1.294 -18.881 1.00 92.88 183 ILE A C 1
ATOM 1447 O O . ILE A 1 183 ? 15.793 -1.687 -20.040 1.00 92.88 183 ILE A O 1
ATOM 1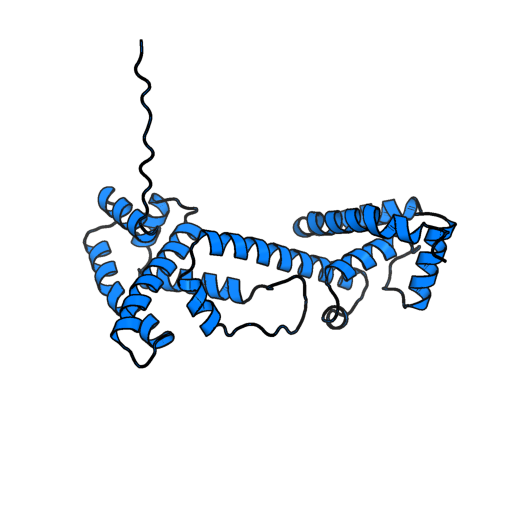451 N N . ARG A 1 184 ? 16.675 -0.208 -18.604 1.00 90.88 184 ARG A N 1
ATOM 1452 C CA . ARG A 1 184 ? 17.334 0.589 -19.655 1.00 90.88 184 ARG A CA 1
ATOM 1453 C C . ARG A 1 184 ? 18.404 -0.201 -20.395 1.00 90.88 184 ARG A C 1
ATOM 1455 O O . ARG A 1 184 ? 18.467 -0.127 -21.622 1.00 90.88 184 ARG A O 1
ATOM 1462 N N . SER A 1 185 ? 19.214 -0.970 -19.670 1.00 87.56 185 SER A N 1
ATOM 1463 C CA . SER A 1 185 ? 20.252 -1.818 -20.263 1.00 87.56 185 SER A CA 1
ATOM 1464 C C . SER A 1 185 ? 19.633 -2.865 -21.179 1.00 87.56 185 SER A C 1
ATOM 1466 O O . SER A 1 185 ? 20.078 -3.020 -22.316 1.00 87.56 185 SER A O 1
ATOM 1468 N N . ALA A 1 186 ? 18.543 -3.501 -20.746 1.00 89.81 186 ALA A N 1
ATOM 1469 C CA . ALA A 1 186 ? 17.811 -4.450 -21.567 1.00 89.81 186 ALA A CA 1
ATOM 1470 C C . ALA A 1 186 ? 17.295 -3.805 -22.858 1.00 89.81 186 ALA A C 1
ATOM 1472 O O . ALA A 1 186 ? 17.592 -4.273 -23.960 1.00 89.81 186 ALA A O 1
ATOM 1473 N N . VAL A 1 187 ? 16.605 -2.666 -22.749 1.00 90.75 187 VAL A N 1
ATOM 1474 C CA . VAL A 1 187 ? 16.120 -1.909 -23.912 1.00 90.75 187 VAL A CA 1
ATOM 1475 C C . VAL A 1 187 ? 17.263 -1.568 -24.877 1.00 90.75 187 VAL A C 1
ATOM 1477 O O . VAL A 1 187 ? 17.116 -1.769 -26.085 1.00 90.75 187 VAL A O 1
ATOM 1480 N N . LEU A 1 188 ? 18.412 -1.108 -24.374 1.00 88.19 188 LEU A N 1
ATOM 1481 C CA . LEU A 1 188 ? 19.591 -0.810 -25.194 1.00 88.19 188 LEU A CA 1
ATOM 1482 C C . LEU A 1 188 ? 20.127 -2.052 -25.916 1.00 88.19 188 LEU A C 1
ATOM 1484 O O . LEU A 1 188 ? 20.383 -1.985 -27.120 1.00 88.19 188 LEU A O 1
ATOM 1488 N N . VAL A 1 189 ? 20.232 -3.198 -25.240 1.00 87.62 189 VAL A N 1
ATOM 1489 C CA . VAL A 1 189 ? 20.651 -4.469 -25.860 1.00 87.62 189 VAL A CA 1
ATOM 1490 C C . VAL A 1 189 ? 19.704 -4.854 -27.003 1.00 87.62 189 VAL A C 1
ATOM 1492 O O . VAL A 1 189 ? 20.161 -5.188 -28.102 1.00 87.62 189 VAL A O 1
ATOM 1495 N N . HIS A 1 190 ? 18.388 -4.719 -26.812 1.00 87.00 190 HIS A N 1
ATOM 1496 C CA . HIS A 1 190 ? 17.399 -4.983 -27.865 1.00 87.00 190 HIS A CA 1
ATOM 1497 C C . HIS A 1 190 ? 17.429 -3.959 -29.014 1.00 87.00 190 HIS A C 1
ATOM 1499 O O . HIS A 1 190 ? 17.079 -4.304 -30.148 1.00 87.00 190 HIS A O 1
ATOM 1505 N N . LEU A 1 191 ? 17.868 -2.719 -28.771 1.00 86.50 191 LEU A N 1
ATOM 1506 C CA . LEU A 1 191 ? 18.099 -1.736 -29.834 1.00 86.50 191 LEU A CA 1
ATOM 1507 C C . LEU A 1 191 ? 19.333 -2.082 -30.684 1.00 86.50 191 LEU A C 1
ATOM 1509 O O . LEU A 1 191 ? 19.306 -1.838 -31.893 1.00 86.50 191 LEU A O 1
ATOM 1513 N N . CYS A 1 192 ? 20.377 -2.664 -30.082 1.00 79.19 192 CYS A N 1
ATOM 1514 C CA . CYS A 1 192 ? 21.681 -2.893 -30.718 1.00 79.19 192 CYS A CA 1
ATOM 1515 C C . CYS A 1 192 ? 21.826 -4.267 -31.386 1.00 79.19 192 CYS A C 1
ATOM 1517 O O . CYS A 1 192 ? 22.117 -4.353 -32.579 1.00 79.19 192 CYS A O 1
ATOM 1519 N N . SER A 1 193 ? 21.655 -5.348 -30.622 1.00 65.50 193 SER A N 1
ATOM 1520 C CA . SER A 1 193 ? 22.139 -6.695 -30.979 1.00 65.50 193 SER A CA 1
ATOM 1521 C C . SER A 1 193 ? 21.329 -7.334 -32.099 1.00 65.50 193 SER A C 1
ATOM 1523 O O . SER A 1 193 ? 20.174 -6.994 -32.244 1.00 65.50 193 SER A O 1
ATOM 1525 N N . GLY A 1 194 ? 21.854 -8.267 -32.901 1.00 59.75 194 GLY A N 1
ATOM 1526 C CA . GLY A 1 194 ? 21.062 -8.973 -33.934 1.00 59.75 194 GLY A CA 1
ATOM 1527 C C . GLY A 1 194 ? 20.025 -9.954 -33.359 1.00 59.75 194 GLY A C 1
ATOM 1528 O O . GLY A 1 194 ? 18.954 -10.134 -33.938 1.00 59.75 194 GLY A O 1
ATOM 1529 N N . THR A 1 195 ? 20.327 -10.505 -32.182 1.00 56.62 195 THR A N 1
ATOM 1530 C CA . THR A 1 195 ? 19.510 -11.414 -31.366 1.00 56.62 195 THR A CA 1
ATOM 1531 C C . THR A 1 195 ? 19.889 -11.165 -29.905 1.00 56.62 195 THR A C 1
ATOM 1533 O O . THR A 1 195 ? 21.052 -11.328 -29.548 1.00 56.62 195 THR A O 1
ATOM 1536 N N . ALA A 1 196 ? 18.957 -10.700 -29.074 1.00 59.44 196 ALA A N 1
ATOM 1537 C CA . ALA A 1 196 ? 19.191 -10.549 -27.639 1.00 59.44 196 ALA A CA 1
ATOM 1538 C C . ALA A 1 196 ? 18.889 -11.901 -26.984 1.00 59.44 196 ALA A C 1
ATOM 1540 O O . ALA A 1 196 ? 17.736 -12.190 -26.702 1.00 59.44 196 ALA A O 1
ATOM 1541 N N . ALA A 1 197 ? 19.899 -12.766 -26.890 1.00 62.59 197 ALA A N 1
ATOM 1542 C CA . ALA A 1 197 ? 19.773 -14.059 -26.212 1.00 62.59 197 ALA A CA 1
ATOM 1543 C C . ALA A 1 197 ? 20.354 -14.025 -24.788 1.00 62.59 197 ALA A C 1
ATOM 1545 O O . ALA A 1 197 ? 20.057 -14.904 -23.990 1.00 62.59 197 ALA A O 1
ATOM 1546 N N . SER A 1 198 ? 21.187 -13.026 -24.483 1.00 73.75 198 SER A N 1
ATOM 1547 C CA . SER A 1 198 ? 21.810 -12.836 -23.177 1.00 73.75 198 SER A CA 1
ATOM 1548 C C . SER A 1 198 ? 22.263 -11.388 -22.994 1.00 73.75 198 SER A C 1
ATOM 1550 O O . SER A 1 198 ? 22.419 -10.641 -23.971 1.00 73.75 198 SER A O 1
ATOM 1552 N N . LEU A 1 199 ? 22.522 -10.997 -21.746 1.00 76.12 199 LEU A N 1
ATOM 1553 C CA . LEU A 1 199 ? 23.267 -9.773 -21.457 1.00 76.12 199 LEU A CA 1
ATOM 1554 C C . LEU A 1 199 ? 24.688 -9.845 -22.028 1.00 76.12 199 LEU A C 1
ATOM 1556 O O . LEU A 1 199 ? 25.345 -10.882 -21.903 1.00 76.12 199 LEU A O 1
ATOM 1560 N N . PRO A 1 200 ? 25.183 -8.750 -22.625 1.00 79.50 200 PRO A N 1
ATOM 1561 C CA . PRO A 1 200 ? 26.572 -8.668 -23.028 1.00 79.50 200 PRO A CA 1
ATOM 1562 C C . PRO A 1 200 ? 27.503 -8.497 -21.833 1.00 79.50 200 PRO A C 1
ATOM 1564 O O . PRO A 1 200 ? 27.175 -7.812 -20.862 1.00 79.50 200 PRO A O 1
ATOM 1567 N N . ASN A 1 201 ? 28.716 -9.028 -21.954 1.00 82.88 201 ASN A N 1
ATOM 1568 C CA . ASN A 1 201 ? 29.806 -8.636 -21.065 1.00 82.88 201 ASN A CA 1
ATOM 1569 C C . ASN A 1 201 ? 30.243 -7.178 -21.327 1.00 82.88 201 ASN A C 1
ATOM 1571 O O . ASN A 1 201 ? 29.845 -6.547 -22.310 1.00 82.88 201 ASN A O 1
ATOM 1575 N N . ALA A 1 202 ? 31.098 -6.629 -20.459 1.00 82.69 202 ALA A N 1
ATOM 1576 C CA . ALA A 1 202 ? 31.533 -5.233 -20.552 1.00 82.69 202 ALA A CA 1
ATOM 1577 C C . ALA A 1 202 ? 32.145 -4.873 -21.921 1.00 82.69 202 ALA A C 1
ATOM 1579 O O . ALA A 1 202 ? 31.853 -3.811 -22.473 1.00 82.69 202 ALA A O 1
ATOM 1580 N N . THR A 1 203 ? 32.964 -5.757 -22.498 1.00 85.56 203 THR A N 1
ATOM 1581 C CA . THR A 1 203 ? 33.608 -5.531 -23.799 1.00 85.56 203 THR A CA 1
ATOM 1582 C C . THR A 1 203 ? 32.594 -5.559 -24.943 1.00 85.56 203 THR A C 1
ATOM 1584 O O . THR A 1 203 ? 32.611 -4.678 -25.804 1.00 85.56 203 THR A O 1
ATOM 1587 N N . GLU A 1 204 ? 31.678 -6.528 -24.935 1.00 86.31 204 GLU A N 1
ATOM 1588 C CA . GLU A 1 204 ? 30.582 -6.628 -25.904 1.00 86.31 204 GLU A CA 1
ATOM 1589 C C . GLU A 1 204 ? 29.671 -5.400 -25.844 1.00 86.31 204 GLU A C 1
ATOM 1591 O O . GLU A 1 204 ? 29.313 -4.844 -26.883 1.00 86.31 204 GLU A O 1
ATOM 1596 N N . PHE A 1 205 ? 29.351 -4.929 -24.638 1.00 85.25 205 PHE A N 1
ATOM 1597 C CA . PHE A 1 205 ? 28.517 -3.751 -24.438 1.00 85.25 205 PHE A CA 1
ATOM 1598 C C . PHE A 1 205 ? 29.178 -2.485 -24.997 1.00 85.25 205 PHE A C 1
ATOM 1600 O O . PHE A 1 205 ? 28.549 -1.738 -25.747 1.00 85.25 205 PHE A O 1
ATOM 1607 N N . VAL A 1 206 ? 30.472 -2.273 -24.730 1.00 86.75 206 VAL A N 1
ATOM 1608 C CA . VAL A 1 206 ? 31.236 -1.159 -25.325 1.00 86.75 206 VAL A CA 1
ATOM 1609 C C . VAL A 1 206 ? 31.228 -1.238 -26.857 1.00 86.75 206 VAL A C 1
ATOM 1611 O O . VAL A 1 206 ? 31.015 -0.223 -27.525 1.00 86.75 206 VAL A O 1
ATOM 1614 N N . GLY A 1 207 ? 31.383 -2.438 -27.427 1.00 86.56 207 GLY A N 1
ATOM 1615 C CA . GLY A 1 207 ? 31.287 -2.660 -28.873 1.00 86.56 207 GLY A CA 1
ATOM 1616 C C . GLY A 1 207 ? 29.909 -2.314 -29.454 1.00 86.56 207 GLY A C 1
ATOM 1617 O O . GLY A 1 207 ? 29.820 -1.703 -30.526 1.00 86.56 207 GLY A O 1
ATOM 1618 N N . MET A 1 208 ? 28.827 -2.631 -28.736 1.00 86.38 208 MET A N 1
ATOM 1619 C CA . MET A 1 208 ? 27.466 -2.238 -29.124 1.00 86.38 208 MET A CA 1
ATOM 1620 C C . MET A 1 208 ? 27.302 -0.718 -29.149 1.00 86.38 208 MET A C 1
ATOM 1622 O O . MET A 1 208 ? 26.784 -0.176 -30.128 1.00 86.38 208 MET A O 1
ATOM 1626 N N . LEU A 1 209 ? 27.784 -0.020 -28.116 1.00 87.00 209 LEU A N 1
ATOM 1627 C CA . LEU A 1 209 ? 27.716 1.442 -28.048 1.00 87.00 209 LEU A CA 1
ATOM 1628 C C . LEU A 1 209 ? 28.526 2.108 -29.167 1.00 87.00 209 LEU A C 1
ATOM 1630 O O . LEU A 1 209 ? 28.049 3.060 -29.785 1.00 87.00 209 LEU A O 1
ATOM 1634 N N . ALA A 1 210 ? 29.715 1.586 -29.481 1.00 86.69 210 ALA A N 1
ATOM 1635 C CA . ALA A 1 210 ? 30.516 2.066 -30.607 1.00 86.69 210 ALA A CA 1
ATOM 1636 C C . ALA A 1 210 ? 29.779 1.882 -31.945 1.00 86.69 210 ALA A C 1
ATOM 1638 O O . ALA A 1 210 ? 29.722 2.804 -32.759 1.00 86.69 210 ALA A O 1
ATOM 1639 N N . THR A 1 211 ? 29.136 0.727 -32.139 1.00 85.75 211 THR A N 1
ATOM 1640 C CA . THR A 1 211 ? 28.339 0.443 -33.342 1.00 85.75 211 THR A CA 1
ATOM 1641 C C . THR A 1 211 ? 27.158 1.404 -33.476 1.00 85.75 211 THR A C 1
ATOM 1643 O O . THR A 1 211 ? 26.905 1.904 -34.574 1.00 85.75 211 THR A O 1
ATOM 1646 N N . LEU A 1 212 ? 26.452 1.701 -32.376 1.00 86.62 212 LEU A N 1
ATOM 1647 C CA . LEU A 1 212 ? 25.392 2.712 -32.367 1.00 86.62 212 LEU A CA 1
ATOM 1648 C C . LEU A 1 212 ? 25.926 4.092 -32.743 1.00 86.62 212 LEU A C 1
ATOM 1650 O O . LEU A 1 212 ? 25.297 4.777 -33.542 1.00 86.62 212 LEU A O 1
ATOM 1654 N N . ARG A 1 213 ? 27.077 4.496 -32.198 1.00 88.62 213 ARG A N 1
ATOM 1655 C CA . ARG A 1 213 ? 27.674 5.806 -32.479 1.00 88.62 213 ARG A CA 1
ATOM 1656 C C . ARG A 1 213 ? 27.989 5.990 -33.963 1.00 88.62 213 ARG A C 1
ATOM 1658 O O . ARG A 1 213 ? 27.733 7.056 -34.507 1.00 88.62 213 ARG A O 1
ATOM 1665 N N . THR A 1 214 ? 28.506 4.956 -34.625 1.00 86.25 214 THR A N 1
ATOM 1666 C CA . THR A 1 214 ? 28.849 5.029 -36.054 1.00 86.25 214 THR A CA 1
ATOM 1667 C C . THR A 1 214 ? 27.628 4.907 -36.965 1.00 86.25 214 THR A C 1
ATOM 1669 O O . THR A 1 214 ? 27.524 5.636 -37.948 1.00 86.25 214 THR A O 1
ATOM 1672 N N . ASN A 1 215 ? 26.701 3.993 -36.659 1.00 84.44 215 ASN A N 1
ATOM 1673 C CA . ASN A 1 215 ? 25.635 3.596 -37.591 1.00 84.44 215 ASN A CA 1
ATOM 1674 C C . ASN A 1 215 ? 24.245 4.143 -37.227 1.00 84.44 215 ASN A C 1
ATOM 1676 O O . ASN A 1 215 ? 23.288 3.965 -37.985 1.00 84.44 215 ASN A O 1
ATOM 1680 N N . GLY A 1 216 ? 24.108 4.780 -36.066 1.00 86.00 216 GLY A N 1
ATOM 1681 C CA . GLY A 1 216 ? 22.820 5.153 -35.496 1.00 86.00 216 GLY A CA 1
ATOM 1682 C C . GLY A 1 216 ? 22.000 3.948 -35.024 1.00 86.00 216 GLY A C 1
ATOM 1683 O O . GLY A 1 216 ? 22.403 2.788 -35.114 1.00 86.00 216 GLY A O 1
ATOM 1684 N N . VAL A 1 217 ? 20.795 4.223 -34.517 1.00 86.00 217 VAL A N 1
ATOM 1685 C CA . VAL A 1 217 ? 19.873 3.165 -34.076 1.00 86.00 217 VAL A CA 1
ATOM 1686 C C . VAL A 1 217 ? 19.256 2.456 -35.288 1.00 86.00 217 VAL A C 1
ATOM 1688 O O . VAL A 1 217 ? 18.508 3.090 -36.050 1.00 86.00 217 VAL A O 1
ATOM 1691 N N . PRO A 1 218 ? 19.465 1.136 -35.451 1.00 84.56 218 PRO A N 1
ATOM 1692 C CA . PRO A 1 218 ? 18.949 0.403 -36.597 1.00 84.56 218 PRO A CA 1
ATOM 1693 C C . PRO A 1 218 ? 17.417 0.321 -36.564 1.00 84.56 218 PRO A C 1
ATOM 1695 O O . PRO A 1 218 ? 16.801 0.040 -35.533 1.00 84.56 218 PRO A O 1
ATOM 1698 N N . GLY A 1 219 ? 16.766 0.469 -37.725 1.00 86.31 219 GLY A N 1
ATOM 1699 C CA . GLY A 1 219 ? 15.304 0.337 -37.840 1.00 86.31 219 GLY A CA 1
ATOM 1700 C C . GLY A 1 219 ? 14.776 -1.030 -37.376 1.00 86.31 219 GLY A C 1
ATOM 1701 O O . GLY A 1 219 ? 13.701 -1.117 -36.782 1.00 86.31 219 GLY A O 1
ATOM 1702 N N . LYS A 1 220 ? 15.562 -2.100 -37.569 1.00 85.62 220 LYS A N 1
ATOM 1703 C CA . LYS A 1 220 ? 15.263 -3.439 -37.031 1.00 85.62 220 LYS A CA 1
ATOM 1704 C C . LYS A 1 220 ? 15.324 -3.492 -35.497 1.00 85.62 220 LYS A C 1
ATOM 1706 O O . LYS A 1 220 ? 14.581 -4.272 -34.914 1.00 85.62 220 LYS A O 1
ATOM 1711 N N . GLY A 1 221 ? 16.173 -2.690 -34.850 1.00 86.56 221 GLY A N 1
ATOM 1712 C CA . GLY A 1 221 ? 16.237 -2.575 -33.385 1.00 86.56 221 GLY A CA 1
A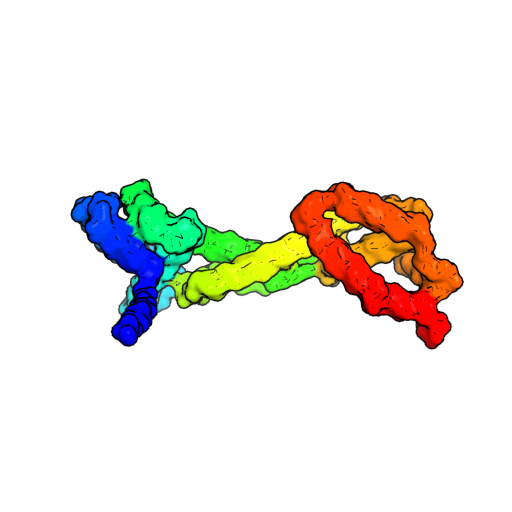TOM 1713 C C . GLY A 1 221 ? 14.950 -1.987 -32.815 1.00 86.56 221 GLY A C 1
ATOM 1714 O O . GLY A 1 221 ? 14.307 -2.600 -31.968 1.00 86.56 221 GLY A O 1
ATOM 1715 N N . ARG A 1 222 ? 14.473 -0.877 -33.396 1.00 88.38 222 ARG A N 1
ATOM 1716 C CA . ARG A 1 222 ? 13.185 -0.267 -33.013 1.00 88.38 222 ARG A CA 1
ATOM 1717 C C . ARG A 1 222 ? 12.008 -1.239 -33.140 1.00 88.38 222 ARG A C 1
ATOM 1719 O O . ARG A 1 222 ? 11.165 -1.309 -32.251 1.00 88.38 222 ARG A O 1
ATOM 1726 N N . LYS A 1 223 ? 11.958 -2.026 -34.224 1.00 89.69 223 LYS A N 1
ATOM 1727 C CA . LYS A 1 223 ? 10.915 -3.053 -34.414 1.00 89.69 223 LYS A CA 1
ATOM 1728 C C . LYS A 1 223 ? 10.955 -4.140 -33.336 1.00 89.69 223 LYS A C 1
ATOM 1730 O O . LYS A 1 223 ? 9.895 -4.605 -32.932 1.00 89.69 223 LYS A O 1
ATOM 1735 N N . ARG A 1 224 ? 12.145 -4.528 -32.870 1.00 88.56 224 ARG A N 1
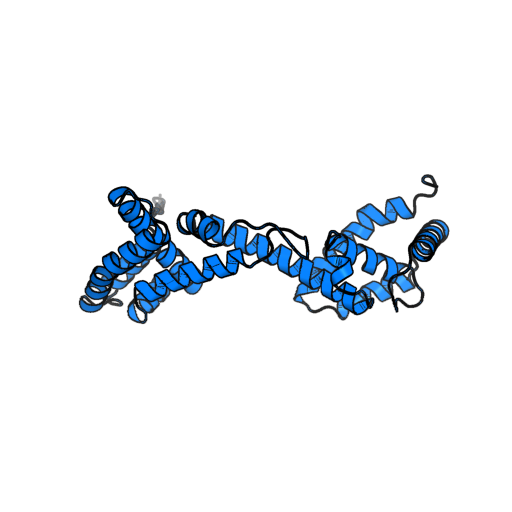ATOM 1736 C CA . ARG A 1 224 ? 12.315 -5.548 -31.825 1.00 88.56 224 ARG A CA 1
ATOM 1737 C C . ARG A 1 224 ? 11.919 -5.040 -30.454 1.00 88.56 224 ARG A C 1
ATOM 1739 O O . ARG A 1 224 ? 11.153 -5.721 -29.793 1.00 88.56 224 ARG A O 1
ATOM 1746 N N . VAL A 1 225 ? 12.316 -3.825 -30.081 1.00 90.25 225 VAL A N 1
ATOM 1747 C CA . VAL A 1 225 ? 11.808 -3.192 -28.853 1.00 90.25 225 VAL A CA 1
ATOM 1748 C C . VAL A 1 225 ? 10.285 -3.075 -28.896 1.00 90.25 225 VAL A C 1
ATOM 1750 O O . VAL A 1 225 ? 9.613 -3.402 -27.928 1.00 90.25 225 VAL A O 1
ATOM 1753 N N . ALA A 1 226 ? 9.707 -2.694 -30.039 1.00 90.81 226 ALA A N 1
ATOM 1754 C CA . ALA A 1 226 ? 8.255 -2.661 -30.182 1.00 90.81 226 ALA A CA 1
ATOM 1755 C C . ALA A 1 226 ? 7.601 -4.052 -30.073 1.00 90.81 226 ALA A C 1
ATOM 1757 O O . ALA A 1 226 ? 6.459 -4.140 -29.637 1.00 90.81 226 ALA A O 1
ATOM 1758 N N . ALA A 1 227 ? 8.271 -5.126 -30.502 1.00 90.81 227 ALA A N 1
ATOM 1759 C CA . ALA A 1 227 ? 7.788 -6.496 -30.328 1.00 90.81 227 ALA A CA 1
ATOM 1760 C C . ALA A 1 227 ? 7.887 -6.945 -28.864 1.00 90.81 227 ALA A C 1
ATOM 1762 O O . ALA A 1 227 ? 6.899 -7.433 -28.333 1.00 90.81 227 ALA A O 1
ATOM 1763 N N . LEU A 1 228 ? 9.017 -6.679 -28.209 1.00 89.19 228 LEU A N 1
ATOM 1764 C CA . LEU A 1 228 ? 9.244 -6.949 -26.791 1.00 89.19 228 LEU A CA 1
ATOM 1765 C C . LEU A 1 228 ? 8.205 -6.242 -25.915 1.00 89.19 228 LEU A C 1
ATOM 1767 O O . LEU A 1 228 ? 7.533 -6.866 -25.115 1.00 89.19 228 LEU A O 1
ATOM 1771 N N . LEU A 1 229 ? 7.941 -4.955 -26.154 1.00 91.12 229 LEU A N 1
ATOM 1772 C CA . LEU A 1 229 ? 6.895 -4.222 -25.430 1.00 91.12 229 LEU A CA 1
ATOM 1773 C C . LEU A 1 229 ? 5.482 -4.809 -25.575 1.00 91.12 229 LEU A C 1
ATOM 1775 O O . LEU A 1 229 ? 4.614 -4.445 -24.790 1.00 91.12 229 LEU A O 1
ATOM 1779 N N . ARG A 1 230 ? 5.232 -5.671 -26.570 1.00 91.88 230 ARG A N 1
ATOM 1780 C CA . ARG A 1 230 ? 3.958 -6.393 -26.719 1.00 91.88 230 ARG A CA 1
ATOM 1781 C C . ARG A 1 230 ? 3.947 -7.746 -26.009 1.00 91.88 230 ARG A C 1
ATOM 1783 O O . ARG A 1 230 ? 2.868 -8.300 -25.852 1.00 91.88 230 ARG A O 1
ATOM 1790 N N . THR A 1 231 ? 5.106 -8.293 -25.641 1.00 91.81 231 THR A N 1
ATOM 1791 C CA . THR A 1 231 ? 5.200 -9.541 -24.868 1.00 91.81 231 THR A CA 1
ATOM 1792 C C . THR A 1 231 ? 5.164 -9.289 -23.364 1.00 91.81 231 THR A C 1
ATOM 1794 O O . THR A 1 231 ? 4.851 -10.211 -22.615 1.00 91.81 231 THR A O 1
ATOM 1797 N N . LEU A 1 232 ? 5.433 -8.054 -22.918 1.00 93.25 232 LEU A N 1
ATOM 1798 C CA . LEU A 1 232 ? 5.283 -7.675 -21.516 1.00 93.25 232 LEU A CA 1
ATOM 1799 C C . LEU A 1 232 ? 3.816 -7.781 -21.057 1.00 93.25 232 LEU A C 1
ATOM 1801 O O . LEU A 1 232 ? 2.920 -7.323 -21.776 1.00 93.25 232 LEU A O 1
ATOM 1805 N N . PRO A 1 233 ? 3.575 -8.265 -19.823 1.00 95.12 233 PRO A N 1
ATOM 1806 C CA . PRO A 1 233 ? 2.303 -8.082 -19.133 1.00 95.12 233 PRO A CA 1
ATOM 1807 C C . PRO A 1 233 ? 1.840 -6.621 -19.159 1.00 95.12 233 PRO A C 1
ATOM 1809 O O . PRO A 1 233 ? 2.648 -5.697 -19.025 1.00 95.12 233 PRO A O 1
ATOM 1812 N N . ASP A 1 234 ? 0.528 -6.405 -19.284 1.00 94.69 234 ASP A N 1
ATOM 1813 C CA . ASP A 1 234 ? -0.059 -5.065 -19.436 1.00 94.69 234 ASP A CA 1
ATOM 1814 C C . ASP A 1 234 ? 0.341 -4.104 -18.309 1.00 94.69 234 ASP A C 1
ATOM 1816 O O . ASP A 1 234 ? 0.612 -2.930 -18.567 1.00 94.69 234 ASP A O 1
ATOM 1820 N N . ALA A 1 235 ? 0.464 -4.615 -17.080 1.00 94.94 235 ALA A N 1
ATOM 1821 C CA . ALA A 1 235 ? 0.887 -3.840 -15.917 1.00 94.94 235 ALA A CA 1
ATOM 1822 C C . ALA A 1 235 ? 2.308 -3.259 -16.060 1.00 94.94 235 ALA A C 1
ATOM 1824 O O . ALA A 1 235 ? 2.569 -2.160 -15.579 1.00 94.94 235 ALA A O 1
ATOM 1825 N N . TYR A 1 236 ? 3.223 -3.948 -16.750 1.00 96.25 236 TYR A N 1
ATOM 1826 C CA . TYR A 1 236 ? 4.632 -3.544 -16.870 1.00 96.25 236 TYR A CA 1
ATOM 1827 C C . TYR A 1 236 ? 4.883 -2.610 -18.060 1.00 96.25 236 TYR A C 1
ATOM 1829 O O . TYR A 1 236 ? 5.881 -1.883 -18.103 1.00 96.25 236 TYR A O 1
ATOM 1837 N N . GLN A 1 237 ? 3.968 -2.579 -19.036 1.00 95.06 237 GLN A N 1
ATOM 1838 C CA . GLN A 1 237 ? 4.126 -1.751 -20.232 1.00 95.06 237 GLN A CA 1
ATOM 1839 C C . GLN A 1 237 ? 4.325 -0.253 -19.930 1.00 95.06 237 GLN A C 1
ATOM 1841 O O . GLN A 1 237 ? 5.186 0.350 -20.579 1.00 95.06 237 GLN A O 1
ATOM 1846 N N . PRO A 1 238 ? 3.590 0.392 -18.998 1.00 95.62 238 PRO A N 1
ATOM 1847 C CA . PRO A 1 238 ? 3.813 1.798 -18.669 1.00 95.62 238 PRO A CA 1
ATOM 1848 C C . PRO A 1 238 ? 5.235 2.076 -18.169 1.00 95.62 238 PRO A C 1
ATOM 1850 O O . PRO A 1 238 ? 5.860 3.033 -18.634 1.00 95.62 238 PRO A O 1
ATOM 1853 N N . VAL A 1 239 ? 5.771 1.215 -17.295 1.00 96.38 239 VAL A N 1
ATOM 1854 C CA . VAL A 1 239 ? 7.138 1.325 -16.758 1.00 96.38 239 VAL A CA 1
ATOM 1855 C C . VAL A 1 239 ? 8.163 1.160 -17.878 1.00 96.38 239 VAL A C 1
ATOM 1857 O O . VAL A 1 239 ? 8.994 2.042 -18.097 1.00 96.38 239 VAL A O 1
ATOM 1860 N N . ALA A 1 240 ? 8.052 0.093 -18.671 1.00 95.56 240 ALA A N 1
ATOM 1861 C CA . ALA A 1 240 ? 8.974 -0.163 -19.774 1.00 95.56 240 ALA A CA 1
ATOM 1862 C C . ALA A 1 240 ? 8.963 0.964 -20.824 1.00 95.56 240 ALA A C 1
ATOM 1864 O O . ALA A 1 240 ? 10.009 1.372 -21.331 1.00 95.56 240 ALA A O 1
ATOM 1865 N N . ARG A 1 241 ? 7.787 1.534 -21.125 1.00 95.69 241 ARG A N 1
ATOM 1866 C CA . ARG A 1 241 ? 7.657 2.688 -22.032 1.00 95.69 241 ARG A CA 1
ATOM 1867 C C . ARG A 1 241 ? 8.249 3.965 -21.439 1.00 95.69 241 ARG A C 1
ATOM 1869 O O . ARG A 1 241 ? 8.809 4.762 -22.192 1.00 95.69 241 ARG A O 1
ATOM 1876 N N . LYS A 1 242 ? 8.111 4.189 -20.129 1.00 95.62 242 LYS A N 1
ATOM 1877 C CA . LYS A 1 242 ? 8.730 5.324 -19.423 1.00 95.62 242 LYS A CA 1
ATOM 1878 C C . LYS A 1 242 ? 10.252 5.242 -19.523 1.00 95.62 242 LYS A C 1
ATOM 1880 O O . LYS A 1 242 ? 10.873 6.222 -19.929 1.00 95.62 242 LYS A O 1
ATOM 1885 N N . GLU A 1 243 ? 10.835 4.079 -19.248 1.00 95.31 243 GLU A N 1
ATOM 1886 C CA . GLU A 1 243 ? 12.286 3.895 -19.327 1.00 95.31 243 GLU A CA 1
ATOM 1887 C C . GLU A 1 243 ? 12.801 3.916 -20.776 1.00 95.31 243 GLU A C 1
ATOM 1889 O O . GLU A 1 243 ? 13.813 4.560 -21.035 1.00 95.31 243 GLU A O 1
ATOM 1894 N N . LEU A 1 244 ? 12.068 3.366 -21.756 1.00 94.62 244 LEU A N 1
ATOM 1895 C CA . LEU A 1 244 ? 12.397 3.542 -23.180 1.00 94.62 244 LEU A CA 1
ATOM 1896 C C . LEU A 1 244 ? 12.442 5.026 -23.577 1.00 94.62 244 LEU A C 1
ATOM 1898 O O . LEU A 1 244 ? 13.382 5.456 -24.239 1.00 94.62 244 LEU A O 1
ATOM 1902 N N . LYS A 1 245 ? 11.461 5.832 -23.151 1.00 95.12 245 LYS A N 1
ATOM 1903 C CA . LYS A 1 245 ? 11.464 7.279 -23.427 1.00 95.12 245 LYS A CA 1
ATOM 1904 C C . LYS A 1 245 ? 12.684 7.975 -22.823 1.00 95.12 245 LYS A C 1
ATOM 1906 O O . LYS A 1 245 ? 13.196 8.907 -23.440 1.00 95.12 245 LYS A O 1
ATOM 1911 N N . LYS A 1 246 ? 13.140 7.557 -21.637 1.00 94.25 246 LYS A N 1
ATOM 1912 C CA . LYS A 1 246 ? 14.378 8.077 -21.038 1.00 94.25 246 LYS A CA 1
ATOM 1913 C C . LYS A 1 246 ? 15.598 7.659 -21.851 1.00 94.25 246 LYS A C 1
ATOM 1915 O O . LYS A 1 246 ? 16.389 8.525 -22.199 1.00 94.25 246 LYS A O 1
ATOM 1920 N N . VAL A 1 247 ? 15.689 6.393 -22.264 1.00 92.81 247 VAL A N 1
ATOM 1921 C CA . VAL A 1 247 ? 16.754 5.925 -23.169 1.00 92.81 247 VAL A CA 1
ATOM 1922 C C . VAL A 1 247 ? 16.800 6.780 -24.436 1.00 92.81 247 VAL A C 1
ATOM 1924 O O . VAL A 1 247 ? 17.862 7.247 -24.837 1.00 92.81 247 VAL A O 1
ATOM 1927 N N . GLU A 1 248 ? 15.648 7.057 -25.045 1.00 92.62 248 GLU A N 1
ATOM 1928 C CA . GLU A 1 248 ? 15.567 7.851 -26.272 1.00 92.62 248 GLU A CA 1
ATOM 1929 C C . GLU A 1 248 ? 15.947 9.324 -26.091 1.00 92.62 248 GLU A C 1
ATOM 1931 O O . GLU A 1 248 ? 16.549 9.912 -26.991 1.00 92.62 248 GLU A O 1
ATOM 1936 N N . LYS A 1 249 ? 15.596 9.927 -24.952 1.00 94.19 249 LYS A N 1
ATOM 1937 C CA . LYS A 1 249 ? 15.808 11.359 -24.691 1.00 94.19 249 LYS A CA 1
ATOM 1938 C C . LYS A 1 249 ? 17.135 11.684 -24.015 1.00 94.19 249 LYS A C 1
ATOM 1940 O O . LYS A 1 249 ? 17.654 12.776 -24.216 1.00 94.19 249 LYS A O 1
ATOM 1945 N N . GLU A 1 250 ? 17.654 10.783 -23.192 1.00 92.06 250 GLU A N 1
ATOM 1946 C CA . GLU A 1 250 ? 18.780 11.049 -22.293 1.00 92.06 250 GLU A CA 1
ATOM 1947 C C . GLU A 1 250 ? 20.024 10.254 -22.684 1.00 92.06 250 GLU A C 1
ATOM 1949 O O . GLU A 1 250 ? 21.122 10.817 -22.689 1.00 92.06 250 GLU A O 1
ATOM 1954 N N . ASP A 1 251 ? 19.864 8.973 -23.024 1.00 90.38 251 ASP A N 1
ATOM 1955 C CA . ASP A 1 251 ? 20.991 8.060 -23.237 1.00 90.38 251 ASP A CA 1
ATOM 1956 C C . ASP A 1 251 ? 21.435 8.050 -24.701 1.00 90.38 251 ASP A C 1
ATOM 1958 O O . ASP A 1 251 ? 22.605 8.298 -25.000 1.00 90.38 251 ASP A O 1
ATOM 1962 N N . LEU A 1 252 ? 20.501 7.846 -25.638 1.00 91.06 252 LEU A N 1
ATOM 1963 C CA . LEU A 1 252 ? 20.799 7.800 -27.069 1.00 91.06 252 LEU A CA 1
ATOM 1964 C C . LEU A 1 252 ? 21.509 9.062 -27.577 1.00 91.06 252 LEU A C 1
ATOM 1966 O O . LEU A 1 252 ? 22.505 8.899 -28.278 1.00 91.06 252 LEU A O 1
ATOM 1970 N N . PRO A 1 253 ? 21.107 10.300 -27.224 1.00 91.56 253 PRO A N 1
ATOM 1971 C CA . PRO A 1 253 ? 21.831 11.483 -27.684 1.00 91.56 253 PRO A CA 1
ATOM 1972 C C . PRO A 1 253 ? 23.298 11.494 -27.242 1.00 91.56 253 PRO A C 1
ATOM 1974 O O . PRO A 1 253 ? 24.159 11.894 -28.015 1.00 91.56 253 PRO A O 1
ATOM 1977 N N . LYS A 1 254 ? 23.602 11.001 -26.033 1.00 90.81 254 LYS A N 1
ATOM 1978 C CA . LYS A 1 254 ? 24.979 10.912 -25.518 1.00 90.81 254 LYS A CA 1
ATOM 1979 C C . LYS A 1 254 ? 25.769 9.785 -26.181 1.00 90.81 254 LYS A C 1
ATOM 1981 O O . LYS A 1 254 ? 26.966 9.933 -26.409 1.00 90.81 254 LYS A O 1
ATOM 1986 N N . ILE A 1 255 ? 25.117 8.659 -26.473 1.00 88.06 255 ILE A N 1
ATOM 1987 C CA . ILE A 1 255 ? 25.739 7.512 -27.148 1.00 88.06 255 ILE A CA 1
ATOM 1988 C C . ILE A 1 255 ? 26.088 7.875 -28.596 1.00 88.06 255 ILE A C 1
ATOM 1990 O O . ILE A 1 255 ? 27.185 7.568 -29.056 1.00 88.06 255 ILE A O 1
ATOM 1994 N N . LEU A 1 256 ? 25.173 8.551 -29.295 1.00 87.62 256 LEU A N 1
ATOM 1995 C CA . LEU A 1 256 ? 25.316 8.933 -30.701 1.00 87.62 256 LEU A CA 1
ATOM 1996 C C . LEU A 1 256 ? 26.231 10.144 -30.924 1.00 87.62 256 LEU A C 1
ATOM 1998 O O . LEU A 1 256 ? 26.645 10.392 -32.053 1.00 87.62 256 LEU A O 1
ATOM 2002 N N . ASP A 1 257 ? 26.559 10.887 -29.869 1.00 86.38 257 ASP A N 1
ATOM 2003 C CA . ASP A 1 257 ? 27.490 12.008 -29.935 1.00 86.38 257 ASP A CA 1
ATOM 2004 C C . ASP A 1 257 ? 28.912 11.510 -30.246 1.00 86.38 257 ASP A C 1
ATOM 2006 O O . ASP A 1 257 ? 29.556 10.829 -29.439 1.00 86.38 257 ASP A O 1
ATOM 2010 N N . SER A 1 258 ? 29.404 11.848 -31.439 1.00 74.88 258 SER A N 1
ATOM 2011 C CA . SER A 1 258 ? 30.743 11.494 -31.911 1.00 74.88 258 SER A CA 1
ATOM 2012 C C . SER A 1 258 ? 31.859 12.324 -31.270 1.00 74.88 258 SER A C 1
ATOM 2014 O O . SER A 1 258 ? 33.024 11.982 -31.444 1.00 74.88 258 SER A O 1
ATOM 2016 N N . SER A 1 259 ? 31.531 13.398 -30.541 1.00 74.38 259 SER A N 1
ATOM 2017 C CA . SER A 1 259 ? 32.508 14.266 -29.862 1.00 74.38 259 SER A CA 1
ATOM 2018 C C . SER A 1 259 ? 32.919 13.778 -28.467 1.00 74.38 259 SER A C 1
ATOM 2020 O O . SER A 1 259 ? 33.833 14.334 -27.866 1.00 74.38 259 SER A O 1
ATOM 2022 N N . ARG A 1 260 ? 32.261 12.731 -27.952 1.00 63.41 260 ARG A N 1
ATOM 2023 C CA . ARG A 1 260 ? 32.488 12.148 -26.615 1.00 63.41 260 ARG A CA 1
ATOM 2024 C C . ARG A 1 260 ? 33.332 10.865 -26.634 1.00 63.41 260 ARG A C 1
ATOM 2026 O O . ARG A 1 260 ? 33.160 10.021 -25.755 1.00 63.41 260 ARG A O 1
ATOM 2033 N N . ALA A 1 261 ? 34.158 10.686 -27.665 1.00 56.66 261 ALA A N 1
ATOM 2034 C CA . ALA A 1 261 ? 35.081 9.556 -27.792 1.00 56.66 261 ALA A CA 1
ATOM 2035 C C . ALA A 1 261 ? 36.383 9.802 -27.020 1.00 56.66 261 ALA A C 1
ATOM 2037 O O . ALA A 1 261 ? 36.874 10.953 -27.058 1.00 56.66 261 ALA A O 1
#

Foldseek 3Di:
DDDDPPPPPDDDPDQLLVLLVVVLVVVVVADPVLVVQQVVCLQVQLVVQLVLQHDPDNVVSSVVSSLLLSLLLSLQLCVVVVSDSPSSSNCSRVDGSVVSSVSSLVLQVVLQVFDQALADDDDDGDDSSVSSVVPSNDDSVVVVVSSVVSVVSVLLNVLLVVLCVQQVHDVVVRNVDRSLVSLLQSLLCLQFDPDRNHRDDPVVSVVSLVCCQVPNGDPNSVVRLVVVLVVDDPSNNVVSVVSVVCCVPPVSVVSNDPVND

pLDDT: mean 90.11, std 11.87, range [36.94, 98.75]

Secondary structure (DSSP, 8-state):
-PPP---------S-HHHHHHHHHHHTTSS-HHHHHHHHHHHHHHHHHHHHHH--S-HHHHHHHHHHHHHHHHHHHHHHHHTT-HHHHHHHHHHS-HHHHHHHHHHHHHHHHHS-SSSB-S---PPPHHHHHHHHTTS-HHHHHHHHHHHHHHHHHHHHHHHHHHHTT--HHHHTTSBHHHHHHHHHHHHHH-SS-SSPPPHHHHHHHHHHHHHH-S-HHHHHHHHHHHHHS-TTTHHHHHHHHHHIIIIIHHHHH-TT--

Sequence (261 aa):
MHPDRQQLAVFDDRPFFERALAFGARNGILSEERIASIAEDGPKGMVQIAEYFGTQYLRPNIDEARERIVNLVSLYLEESSGGDLEKAAQSLRDGTFLSHSRGGSEMLKELWAMPEDGSFGIMVKQSQKAFLADWSLRSIGEYRQTLNERQEYQLTIDTALWFADELGMPHAEIATVAVESVIRSAVLVHLCSGTAASLPNATEFVGMLATLRTNGVPGKGRKRVAALLRTLPDAYQPVARKELKKVEKEDLPKILDSSRA

Radius of gyration: 26.74 Å; chains: 1; bounding box: 69×53×70 Å